Protein AF-A0A6G9FFT1-F1 (afdb_monomer_lite)

Secondary structure (DSSP, 8-state):
----EEEEEEEPTTT--EEEEEEETTEEEEESS-SB-TTT--BHHHHT-SSS----------GGGHHHHTTS-----PPPPPPPPPPTTSPPBTTB---EEEE-SSSPEEEE-TT--HHHHHHHHHHHTTS----EEETTTTEEEE-GGGHHHHHHHHHHHHS-EEEEEEEBTTS---HHHHT--SS---BTTTTTTGGGGGGGTTEEEEEEEEEEETTEEEEEEEEEE-

Radius of gyration: 22.82 Å; chains: 1; bounding box: 54×40×61 Å

Sequence (230 aa):
MMTSGYYTGHPCEECGERVTIHVYTGKVFAHGSPRQCPMSGKPVYDLASVAEGRPRRLSHFDRSREESAEKRAPRVRKPRAPFIDFPGWFPRWEDEALPSVALPAKGRIGVWLPEKSHRQHGDFVDLLLGGRVAHSWDPDRACWSVSKDHFIALTAGLLRRYGRISVGREFDSGEACNPSCRNARRYECTCSCRARNHGGGSWMRGWDVQGETTRRERGRDWSWMNVAPR

Structure (mmCIF, N/CA/C/O backbone):
data_AF-A0A6G9FFT1-F1
#
_entry.id   AF-A0A6G9FFT1-F1
#
loop_
_atom_site.group_PDB
_atom_site.id
_atom_site.type_symbol
_atom_site.label_atom_id
_atom_site.label_alt_id
_atom_site.label_comp_id
_atom_site.label_asym_id
_atom_site.label_entity_id
_atom_site.label_seq_id
_atom_site.pdbx_PDB_ins_code
_atom_site.Cartn_x
_atom_site.Cartn_y
_atom_site.Cartn_z
_atom_site.occupancy
_atom_site.B_iso_or_equiv
_atom_site.auth_seq_id
_atom_site.auth_comp_id
_atom_site.auth_asym_id
_atom_site.auth_atom_id
_atom_site.pdbx_PDB_model_num
ATOM 1 N N . MET A 1 1 ? -31.446 -17.246 41.968 1.00 37.62 1 MET A N 1
ATOM 2 C CA . MET A 1 1 ? -30.215 -16.591 42.459 1.00 37.62 1 MET A CA 1
ATOM 3 C C . MET A 1 1 ? -29.286 -16.418 41.268 1.00 37.62 1 MET A C 1
ATOM 5 O O . MET A 1 1 ? -28.903 -17.424 40.695 1.00 37.62 1 MET A O 1
ATOM 9 N N . MET A 1 2 ? -29.013 -15.189 40.819 1.00 41.38 2 MET A N 1
ATOM 10 C CA . MET A 1 2 ? -28.043 -14.947 39.741 1.00 41.38 2 MET A CA 1
ATOM 11 C C . MET A 1 2 ? -26.695 -14.605 40.376 1.00 41.38 2 MET A C 1
ATOM 13 O O . MET A 1 2 ? -26.585 -13.623 41.108 1.00 41.38 2 MET A O 1
ATOM 17 N N . THR A 1 3 ? -25.706 -15.461 40.149 1.00 41.22 3 THR A N 1
ATOM 18 C CA . THR A 1 3 ? -24.336 -15.347 40.657 1.00 41.22 3 THR A CA 1
ATOM 19 C C . THR A 1 3 ? -23.585 -14.212 39.963 1.00 41.22 3 THR A C 1
ATOM 21 O O . THR A 1 3 ? -23.632 -14.079 38.743 1.00 41.22 3 THR A O 1
ATOM 24 N N . SER A 1 4 ? -22.888 -13.387 40.747 1.00 40.78 4 SER A N 1
ATOM 25 C CA . SER A 1 4 ? -21.906 -12.418 40.247 1.00 40.78 4 SER A CA 1
ATOM 26 C C . SER A 1 4 ? -20.733 -13.177 39.628 1.00 40.78 4 SER A C 1
ATOM 28 O O . SER A 1 4 ? -20.177 -14.057 40.283 1.00 40.78 4 SER A O 1
ATOM 30 N N . GLY A 1 5 ? -20.353 -12.840 38.396 1.00 49.47 5 GLY A N 1
ATOM 31 C CA . GLY A 1 5 ? -19.269 -13.507 37.674 1.00 49.47 5 GLY A CA 1
ATOM 32 C C . GLY A 1 5 ? -18.317 -12.502 37.034 1.00 49.47 5 GLY A C 1
ATOM 33 O O . GLY A 1 5 ? -18.744 -11.584 36.328 1.00 49.47 5 GLY A O 1
ATOM 34 N N . TYR A 1 6 ? -17.020 -12.676 37.282 1.00 44.56 6 TYR A N 1
ATOM 35 C CA . TYR A 1 6 ? -15.962 -12.005 36.531 1.00 44.56 6 TYR A CA 1
ATOM 36 C C . TYR A 1 6 ? -15.527 -12.930 35.403 1.00 44.56 6 TYR A C 1
ATOM 38 O O . TYR A 1 6 ? -15.030 -14.023 35.666 1.00 44.56 6 TYR A O 1
ATOM 46 N N . TYR A 1 7 ? -15.678 -12.479 34.162 1.00 56.78 7 TYR A N 1
ATOM 47 C CA . TYR A 1 7 ? -15.189 -13.202 33.000 1.00 56.78 7 TYR A CA 1
ATOM 48 C C . TYR A 1 7 ? -14.035 -12.414 32.389 1.00 56.78 7 TYR A C 1
ATOM 50 O O . TYR A 1 7 ? -14.205 -11.381 31.734 1.00 56.78 7 TYR A O 1
ATOM 58 N N . THR A 1 8 ? -12.819 -12.861 32.681 1.00 53.62 8 THR A N 1
ATOM 59 C CA . THR A 1 8 ? -11.595 -12.240 32.187 1.00 53.62 8 THR A CA 1
ATOM 60 C C . THR A 1 8 ? -11.204 -12.849 30.844 1.00 53.62 8 THR A C 1
ATOM 62 O O . THR A 1 8 ? -11.127 -14.063 30.682 1.00 53.62 8 THR A O 1
ATOM 65 N N . GLY A 1 9 ? -10.906 -11.992 29.868 1.00 55.19 9 GLY A N 1
ATOM 66 C CA . GLY A 1 9 ? -10.187 -12.405 28.668 1.00 55.19 9 GLY A CA 1
ATOM 67 C C . GLY A 1 9 ? -11.034 -12.865 27.486 1.00 55.19 9 GLY A C 1
ATOM 68 O O . GLY A 1 9 ? -10.496 -13.599 26.651 1.00 55.19 9 GLY A O 1
ATOM 69 N N . HIS A 1 10 ? -12.292 -12.422 27.379 1.00 57.69 10 HIS A N 1
ATOM 70 C CA . HIS A 1 10 ? -13.089 -12.628 26.168 1.00 57.69 10 HIS A CA 1
ATOM 71 C C . HIS A 1 10 ? -12.442 -11.880 24.997 1.00 57.69 10 HIS A C 1
ATOM 73 O O . HIS A 1 10 ? -12.279 -10.657 25.086 1.00 57.69 10 HIS A O 1
ATOM 79 N N . PRO A 1 11 ? -12.038 -12.575 23.921 1.00 56.41 11 PRO A N 1
ATOM 80 C CA . PRO A 1 11 ? -11.544 -11.904 22.735 1.00 56.41 11 PRO A CA 1
ATOM 81 C C . PRO A 1 11 ? -12.718 -11.198 22.059 1.00 56.41 11 PRO A C 1
ATOM 83 O O . PRO A 1 11 ? -13.775 -11.788 21.844 1.00 56.41 11 PRO A O 1
ATOM 86 N N . CYS A 1 12 ? -12.545 -9.927 21.718 1.00 58.94 12 CYS A N 1
ATOM 87 C CA . CYS A 1 12 ? -13.468 -9.260 20.814 1.00 58.94 12 CYS A CA 1
ATOM 88 C C . CYS A 1 12 ? -13.496 -10.025 19.481 1.00 58.94 12 CYS A C 1
ATOM 90 O O . CYS A 1 12 ? -12.453 -10.182 18.852 1.00 58.94 12 CYS A O 1
ATOM 92 N N . GLU A 1 13 ? -14.672 -10.458 19.026 1.00 56.81 13 GLU A N 1
ATOM 93 C CA . GLU A 1 13 ? -14.808 -11.243 17.786 1.00 56.81 13 GLU A CA 1
ATOM 94 C C . GLU A 1 13 ? -14.325 -10.489 16.536 1.00 56.81 13 GLU A C 1
ATOM 96 O O . GLU A 1 13 ? -13.948 -11.096 15.540 1.00 56.81 13 GLU A O 1
ATOM 101 N N . GLU A 1 14 ? -14.289 -9.156 16.597 1.00 55.31 14 GLU A N 1
ATOM 102 C CA . GLU A 1 14 ? -13.892 -8.311 15.473 1.00 55.31 14 GLU A CA 1
ATOM 103 C C . GLU A 1 14 ? -12.411 -7.879 15.515 1.00 55.31 14 GLU A C 1
ATOM 105 O O . GLU A 1 14 ? -11.828 -7.621 14.462 1.00 55.31 14 GLU A O 1
ATOM 110 N N . CYS A 1 15 ? -11.785 -7.764 16.698 1.00 58.16 15 CYS A N 1
ATOM 111 C CA . CYS A 1 15 ? -10.399 -7.276 16.835 1.00 58.16 15 CYS A CA 1
ATOM 112 C C . CYS A 1 15 ? -9.436 -8.220 17.565 1.00 58.16 15 CYS A C 1
ATOM 114 O O . CYS A 1 15 ? -8.244 -7.937 17.619 1.00 58.16 15 CYS A O 1
ATOM 116 N N . GLY A 1 16 ? -9.929 -9.317 18.140 1.00 58.00 16 GLY A N 1
ATOM 117 C CA . GLY A 1 16 ? -9.145 -10.295 18.901 1.00 58.00 16 GLY A CA 1
ATOM 118 C C . GLY A 1 16 ? -8.640 -9.804 20.262 1.00 58.00 16 GLY A C 1
ATOM 119 O O . GLY A 1 16 ? -8.099 -10.594 21.033 1.00 58.00 16 GLY A O 1
ATOM 120 N N . GLU A 1 17 ? -8.820 -8.522 20.587 1.00 60.97 17 GLU A N 1
ATOM 121 C CA . GLU A 1 17 ? -8.318 -7.948 21.831 1.00 60.97 17 GLU A CA 1
ATOM 122 C C . GLU A 1 17 ? -9.131 -8.437 23.027 1.00 60.97 17 GLU A C 1
ATOM 124 O O . GLU A 1 17 ? -10.363 -8.511 22.986 1.00 60.97 17 GLU A O 1
ATOM 129 N N . ARG A 1 18 ? -8.421 -8.818 24.090 1.00 60.62 18 ARG A N 1
ATOM 130 C CA . ARG A 1 18 ? -9.020 -9.424 25.275 1.00 60.62 18 ARG A CA 1
ATOM 131 C C . ARG A 1 18 ? -9.601 -8.340 26.164 1.00 60.62 18 ARG A C 1
ATOM 133 O O . ARG A 1 18 ? -8.876 -7.469 26.639 1.00 60.62 18 ARG A O 1
ATOM 140 N N . VAL A 1 19 ? -10.895 -8.434 26.438 1.00 60.88 19 VAL A N 1
ATOM 141 C CA . VAL A 1 19 ? -11.575 -7.548 27.383 1.00 60.88 19 VAL A CA 1
ATOM 142 C C . VAL A 1 19 ? -12.002 -8.291 28.638 1.00 60.88 19 VAL A C 1
ATOM 144 O O . VAL A 1 19 ? -12.284 -9.491 28.621 1.00 60.88 19 VAL A O 1
ATOM 147 N N . THR A 1 20 ? -12.048 -7.558 29.747 1.00 59.59 20 THR A N 1
ATOM 148 C CA . THR A 1 20 ? -12.628 -8.055 30.992 1.00 59.59 20 THR A CA 1
ATOM 149 C C . THR A 1 20 ? -14.089 -7.646 31.037 1.00 59.59 20 THR A C 1
ATOM 151 O O . THR A 1 20 ? -14.420 -6.459 30.977 1.00 59.59 20 THR A O 1
ATOM 154 N N . ILE A 1 21 ? -14.964 -8.637 31.147 1.00 61.12 21 ILE A N 1
ATOM 155 C CA . ILE A 1 21 ? -16.405 -8.447 31.225 1.00 61.12 21 ILE A CA 1
ATOM 156 C C . ILE A 1 21 ? -16.839 -8.807 32.641 1.00 61.12 21 ILE A C 1
ATOM 158 O O . ILE A 1 21 ? -16.573 -9.899 33.141 1.00 61.12 21 ILE A O 1
ATOM 162 N N . HIS A 1 22 ? -17.498 -7.868 33.306 1.00 55.16 22 HIS A N 1
ATOM 163 C CA . HIS A 1 22 ? -18.092 -8.079 34.612 1.00 55.16 22 HIS A CA 1
ATOM 164 C C . HIS A 1 22 ? -19.609 -8.127 34.462 1.00 55.16 22 HIS A C 1
ATOM 166 O O . HIS A 1 22 ? -20.220 -7.165 33.990 1.00 55.16 22 HIS A O 1
ATOM 172 N N . VAL A 1 23 ? -20.217 -9.248 34.846 1.00 56.22 23 VAL A N 1
ATOM 173 C CA . VAL A 1 23 ? -21.672 -9.409 34.830 1.00 56.22 23 VAL A CA 1
ATOM 174 C C . VAL A 1 23 ? -22.166 -9.325 36.264 1.00 56.22 23 VAL A C 1
ATOM 176 O O . VAL A 1 23 ? -21.897 -10.199 37.088 1.00 56.22 23 VAL A O 1
ATOM 179 N N . TYR A 1 24 ? -22.894 -8.254 36.566 1.00 48.72 24 TYR A N 1
ATOM 180 C CA . TYR A 1 24 ? -23.453 -8.011 37.889 1.00 48.72 24 TYR A CA 1
ATOM 181 C C . TYR A 1 24 ? -24.936 -7.690 37.761 1.00 48.72 24 TYR A C 1
ATOM 183 O O . TYR A 1 24 ? -25.308 -6.770 37.037 1.00 48.72 24 TYR A O 1
ATOM 191 N N . THR A 1 25 ? -25.781 -8.454 38.461 1.00 55.56 25 THR A N 1
ATOM 192 C CA . THR A 1 25 ? -27.243 -8.243 38.535 1.00 55.56 25 THR A CA 1
ATOM 193 C C . THR A 1 25 ? -27.933 -8.072 37.168 1.00 55.56 25 THR A C 1
ATOM 195 O O . THR A 1 25 ? -28.815 -7.235 36.996 1.00 55.56 25 THR A O 1
ATOM 198 N N . GLY A 1 26 ? -27.519 -8.862 36.168 1.00 53.41 26 GLY A N 1
ATOM 199 C CA . GLY A 1 26 ? -28.073 -8.815 34.806 1.00 53.41 26 GLY A CA 1
ATOM 200 C C . GLY A 1 26 ? -27.578 -7.642 33.948 1.00 53.41 26 GLY A C 1
ATOM 201 O O . GLY A 1 26 ? -28.046 -7.467 32.825 1.00 53.41 26 GLY A O 1
ATOM 202 N N . LYS A 1 27 ? -26.629 -6.843 34.450 1.00 48.28 27 LYS A N 1
ATOM 203 C CA . LYS A 1 27 ? -25.940 -5.785 33.705 1.00 48.28 27 LYS A CA 1
ATOM 204 C C . LYS A 1 27 ? -24.538 -6.251 33.326 1.00 48.28 27 LYS A C 1
ATOM 206 O O . LYS A 1 27 ? -23.813 -6.803 34.153 1.00 48.28 27 LYS A O 1
ATOM 211 N N . VAL A 1 28 ? -24.163 -5.996 32.076 1.00 56.44 28 VAL A N 1
ATOM 212 C CA . VAL A 1 28 ? -22.832 -6.285 31.537 1.00 56.44 28 VAL A CA 1
ATOM 213 C C . VAL A 1 28 ? -21.998 -5.006 31.580 1.00 56.44 28 VAL A C 1
ATOM 215 O O . VAL A 1 28 ? -22.373 -3.991 30.994 1.00 56.44 28 VAL A O 1
ATOM 218 N N . PHE A 1 29 ? -20.864 -5.050 32.272 1.00 53.66 29 PHE A N 1
ATOM 219 C CA . PHE A 1 29 ? -19.899 -3.959 32.360 1.00 53.66 29 PHE A CA 1
ATOM 220 C C . PHE A 1 29 ? -18.585 -4.400 31.713 1.00 53.66 29 PHE A C 1
ATOM 222 O O . PHE A 1 29 ? -17.949 -5.347 32.164 1.00 53.66 29 PHE A O 1
ATOM 229 N N . ALA A 1 30 ? -18.156 -3.710 30.656 1.00 56.31 30 ALA A N 1
ATOM 230 C CA . ALA A 1 30 ? -16.833 -3.920 30.074 1.00 56.31 30 ALA A CA 1
ATOM 231 C C . ALA A 1 30 ? -15.809 -3.031 30.796 1.00 56.31 30 ALA A C 1
ATOM 233 O O . ALA A 1 30 ? -15.929 -1.801 30.794 1.00 56.31 30 ALA A O 1
ATOM 234 N N . HIS A 1 31 ? -14.800 -3.650 31.405 1.00 52.47 31 HIS A N 1
ATOM 235 C CA . HIS A 1 31 ? -13.692 -2.973 32.070 1.00 52.47 31 HIS A CA 1
ATOM 236 C C . HIS A 1 31 ? -12.411 -3.184 31.256 1.00 52.47 31 HIS A C 1
ATOM 238 O O . HIS A 1 31 ? -11.991 -4.311 31.012 1.00 52.47 31 HIS A O 1
ATOM 244 N N . GLY A 1 32 ? -11.797 -2.085 30.815 1.00 50.97 32 GLY A N 1
ATOM 245 C CA . GLY A 1 32 ? -10.589 -2.107 29.991 1.00 50.97 32 GLY A CA 1
ATOM 246 C C . GLY A 1 32 ? -10.542 -0.953 28.993 1.00 50.97 32 GLY A C 1
ATOM 247 O O . GLY A 1 32 ? -11.555 -0.310 28.703 1.00 50.97 32 GLY A O 1
ATOM 248 N N . SER A 1 33 ? -9.341 -0.663 28.500 1.00 46.12 33 SER A N 1
ATOM 249 C CA . SER A 1 33 ? -9.134 0.166 27.315 1.00 46.12 33 SER A CA 1
ATOM 250 C C . SER A 1 33 ? -8.786 -0.773 26.161 1.00 46.12 33 SER A C 1
ATOM 252 O O . SER A 1 33 ? -7.889 -1.587 26.359 1.00 46.12 33 SER A O 1
ATOM 254 N N . PRO A 1 34 ? -9.440 -0.662 24.992 1.00 48.25 34 PRO A N 1
ATOM 255 C CA . PRO A 1 34 ? -10.414 0.369 24.620 1.00 48.25 34 PRO A CA 1
ATOM 256 C C . PRO A 1 34 ? -11.877 0.017 24.990 1.00 48.25 34 PRO A C 1
ATOM 258 O O . PRO A 1 34 ? -12.307 -1.127 24.917 1.00 48.25 34 PRO A O 1
ATOM 261 N N . ARG A 1 35 ? -12.687 1.028 25.366 1.00 52.94 35 ARG A N 1
ATOM 262 C CA . ARG A 1 35 ? -14.135 0.864 25.683 1.00 52.94 35 ARG A CA 1
ATOM 263 C C . ARG A 1 35 ? -15.018 0.638 24.447 1.00 52.94 35 ARG A C 1
ATOM 265 O O . ARG A 1 35 ? -16.188 0.275 24.567 1.00 52.94 35 ARG A O 1
ATOM 272 N N . GLN A 1 36 ? -14.466 0.913 23.274 1.00 59.75 36 GLN A N 1
ATOM 273 C CA . GLN A 1 36 ? -15.055 0.660 21.967 1.00 59.75 36 GLN A CA 1
ATOM 274 C C . GLN A 1 36 ? -14.100 -0.247 21.212 1.00 59.75 36 GLN A C 1
ATOM 276 O O . GLN A 1 36 ? -12.889 -0.062 21.307 1.00 59.75 36 GLN A O 1
ATOM 281 N N . CYS A 1 37 ? -14.641 -1.192 20.455 1.00 54.81 37 CYS A N 1
ATOM 282 C CA . CYS A 1 37 ? -13.853 -1.967 19.526 1.00 54.81 37 CYS A CA 1
ATOM 283 C C . CYS A 1 37 ? -13.196 -0.991 18.537 1.00 54.81 37 CYS A C 1
ATOM 285 O O . CYS A 1 37 ? -13.909 -0.276 17.830 1.00 54.81 37 CYS A O 1
ATOM 287 N N . PRO A 1 38 ? -11.862 -0.927 18.462 1.00 51.53 38 PRO A N 1
ATOM 288 C CA . PRO A 1 38 ? -11.180 -0.042 17.523 1.00 51.53 38 PRO A CA 1
ATOM 289 C C . PRO A 1 38 ? -11.451 -0.449 16.065 1.00 51.53 38 PRO A C 1
ATOM 291 O O . PRO A 1 38 ? -11.368 0.388 15.166 1.00 51.53 38 PRO A O 1
ATOM 294 N N . MET A 1 39 ? -11.862 -1.706 15.836 1.00 50.31 39 MET A N 1
ATOM 295 C CA . MET A 1 39 ? -12.217 -2.215 14.514 1.00 50.31 39 MET A CA 1
ATOM 296 C C . MET A 1 39 ? -13.574 -1.698 14.023 1.00 50.31 39 MET A C 1
ATOM 298 O O . MET A 1 39 ? -13.645 -1.240 12.882 1.00 50.31 39 MET A O 1
ATOM 302 N N . SER A 1 40 ? -14.639 -1.708 14.832 1.00 49.62 40 SER A N 1
ATOM 303 C CA . SER A 1 40 ? -15.989 -1.266 14.413 1.00 49.62 40 SER A CA 1
ATOM 304 C C . SER A 1 40 ? -16.485 0.039 15.023 1.00 49.62 40 SER A C 1
ATOM 306 O O . SER A 1 40 ? -17.521 0.551 14.605 1.00 49.62 40 SER A O 1
ATOM 308 N N . GLY A 1 41 ? -15.807 0.574 16.035 1.00 50.72 41 GLY A N 1
ATOM 309 C CA . GLY A 1 41 ? -16.323 1.665 16.866 1.00 50.72 41 GLY A CA 1
ATOM 310 C C . GLY A 1 41 ? -17.511 1.262 17.748 1.00 50.72 41 GLY A C 1
ATOM 311 O O . GLY A 1 41 ? -17.994 2.096 18.522 1.00 50.72 41 GLY A O 1
ATOM 312 N N . LYS A 1 42 ? -17.981 0.006 17.666 1.00 55.38 42 LYS A N 1
ATOM 313 C CA . LYS A 1 42 ? -19.054 -0.503 18.520 1.00 55.38 42 LYS A CA 1
ATOM 314 C C . LYS A 1 42 ? -18.559 -0.608 19.960 1.00 55.38 42 LYS A C 1
ATOM 316 O O . LYS A 1 42 ? -17.383 -0.903 20.190 1.00 55.38 42 LYS A O 1
ATOM 321 N N . PRO A 1 43 ? -19.423 -0.382 20.953 1.00 56.19 43 PRO A N 1
ATOM 322 C CA . PRO A 1 43 ? -19.069 -0.668 22.329 1.00 56.19 43 PRO A CA 1
ATOM 323 C C . PRO A 1 43 ? -18.766 -2.160 22.494 1.00 56.19 43 PRO A C 1
ATOM 325 O O . PRO A 1 43 ? -19.507 -3.001 21.993 1.00 56.19 43 PRO A O 1
ATOM 328 N N . VAL A 1 44 ? -17.695 -2.503 23.213 1.00 54.75 44 VAL A N 1
ATOM 329 C CA . VAL A 1 44 ? -17.263 -3.911 23.320 1.00 54.75 44 VAL A CA 1
ATOM 330 C C . VAL A 1 44 ? -18.318 -4.798 24.011 1.00 54.75 44 VAL A C 1
ATOM 332 O O . VAL A 1 44 ? -18.364 -6.000 23.778 1.00 54.75 44 VAL A O 1
ATOM 335 N N . TYR A 1 45 ? -19.232 -4.210 24.791 1.00 54.31 45 TYR A N 1
ATOM 336 C CA . TYR A 1 45 ? -20.350 -4.931 25.409 1.00 54.31 45 TYR A CA 1
ATOM 337 C C . TYR A 1 45 ? -21.436 -5.391 24.418 1.00 54.31 45 TYR A C 1
ATOM 339 O O . TYR A 1 45 ? -22.103 -6.382 24.701 1.00 54.31 45 TYR A O 1
ATOM 347 N N . ASP A 1 46 ? -21.598 -4.737 23.261 1.00 49.78 46 ASP A N 1
ATOM 348 C CA . ASP A 1 46 ? -22.554 -5.179 22.227 1.00 49.78 46 ASP A CA 1
ATOM 349 C C . ASP A 1 46 ? -22.025 -6.399 21.452 1.00 49.78 46 ASP A C 1
ATOM 351 O O . ASP A 1 46 ? -22.802 -7.168 20.895 1.00 49.78 46 ASP A O 1
ATOM 355 N N . LEU A 1 47 ? -20.702 -6.603 21.443 1.00 48.62 47 LEU A N 1
ATOM 356 C CA . LEU A 1 47 ? -20.035 -7.719 20.761 1.00 48.62 47 LEU A CA 1
ATOM 357 C C . LEU A 1 47 ? -19.941 -8.982 21.625 1.00 48.62 47 LEU A C 1
ATOM 359 O O . LEU A 1 47 ? -19.694 -10.061 21.107 1.00 48.62 47 LEU A O 1
ATOM 363 N N . ALA A 1 48 ? -20.175 -8.869 22.933 1.00 44.81 48 ALA A N 1
ATOM 364 C CA . ALA A 1 48 ? -20.192 -10.004 23.855 1.00 44.81 48 ALA A CA 1
ATOM 365 C C . ALA A 1 48 ? -21.516 -10.798 23.828 1.00 44.81 48 ALA A C 1
ATOM 367 O O . ALA A 1 48 ? -21.759 -11.624 24.702 1.00 44.81 48 ALA A O 1
ATOM 368 N N . SER A 1 49 ? -22.393 -10.533 22.857 1.00 44.72 49 SER A N 1
ATOM 369 C CA . SER A 1 49 ? -23.769 -11.037 22.831 1.00 44.72 49 SER A CA 1
ATOM 370 C C . SER A 1 49 ? -24.011 -12.038 21.699 1.00 44.72 49 SER A C 1
ATOM 372 O O . SER A 1 49 ? -24.884 -11.803 20.868 1.00 44.72 49 SER A O 1
ATOM 374 N N . VAL A 1 50 ? -23.282 -13.159 21.656 1.00 43.28 50 VAL A N 1
ATOM 375 C CA . VAL A 1 50 ? -23.703 -14.323 20.836 1.00 43.28 50 VAL A CA 1
ATOM 376 C C . VAL A 1 50 ? -23.409 -15.678 21.495 1.00 43.28 50 VA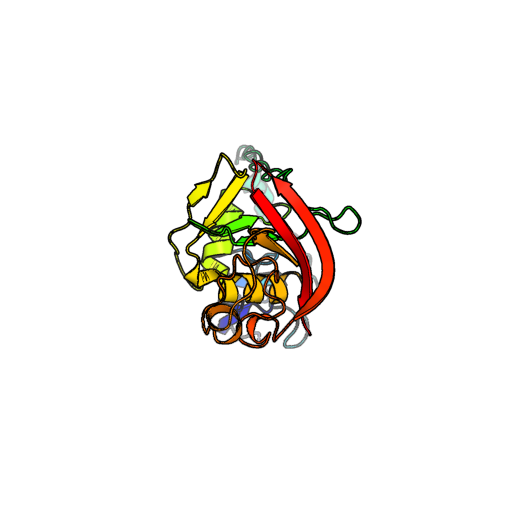L A C 1
ATOM 378 O O . VAL A 1 50 ? -24.138 -16.637 21.253 1.00 43.28 50 VAL A O 1
ATOM 381 N N . ALA A 1 51 ? -22.433 -15.779 22.398 1.00 35.22 51 ALA A N 1
ATOM 382 C CA . ALA A 1 51 ? -22.211 -17.009 23.151 1.00 35.22 51 ALA A CA 1
ATOM 383 C C . ALA A 1 51 ? -23.088 -17.028 24.415 1.00 35.22 51 ALA A C 1
ATOM 385 O O . ALA A 1 51 ? -22.836 -16.294 25.362 1.00 35.22 51 ALA A O 1
ATOM 386 N N . GLU A 1 52 ? -24.106 -17.891 24.400 1.00 35.97 52 GLU A N 1
ATOM 387 C CA . GLU A 1 52 ? -24.962 -18.278 25.534 1.00 35.97 52 GLU A CA 1
ATOM 388 C C . GLU A 1 52 ? -26.139 -17.334 25.862 1.00 35.97 52 GLU A C 1
ATOM 390 O O . GLU A 1 52 ? -26.105 -16.485 26.744 1.00 35.97 52 GLU A O 1
ATOM 395 N N . GLY A 1 53 ? -27.250 -17.549 25.145 1.00 35.97 53 GLY A N 1
ATOM 396 C CA . GLY A 1 53 ? -28.612 -17.441 25.686 1.00 35.97 53 GLY A CA 1
ATOM 397 C C . GLY A 1 53 ? -29.006 -16.138 26.398 1.00 35.97 53 GLY A C 1
ATOM 398 O O . GLY A 1 53 ? -29.054 -16.102 27.617 1.00 35.97 53 GLY A O 1
ATOM 399 N N . ARG A 1 54 ? -29.409 -15.122 25.613 1.00 37.66 54 ARG A N 1
ATOM 400 C CA . ARG A 1 54 ? -30.258 -13.946 25.952 1.00 37.66 54 ARG A CA 1
ATOM 401 C C . ARG A 1 54 ? -30.247 -13.429 27.409 1.00 37.66 54 ARG A C 1
ATOM 403 O O . ARG A 1 54 ? -30.821 -14.062 28.293 1.00 37.66 54 ARG A O 1
ATOM 410 N N . PRO A 1 55 ? -30.099 -12.097 27.539 1.00 34.09 55 PRO A N 1
ATOM 411 C CA . PRO A 1 55 ? -31.058 -11.318 28.319 1.00 34.09 55 PRO A CA 1
ATOM 412 C C . PRO A 1 55 ? -31.912 -10.440 27.405 1.00 34.09 55 PRO A C 1
ATOM 414 O O . PRO A 1 55 ? -31.428 -9.694 26.555 1.00 34.09 55 PRO A O 1
ATOM 417 N N . ARG A 1 56 ? -33.229 -10.538 27.599 1.00 35.34 56 ARG A N 1
ATOM 418 C CA . ARG A 1 56 ? -34.220 -9.619 27.035 1.00 35.34 56 ARG A CA 1
ATOM 419 C C . ARG A 1 56 ? -33.880 -8.179 27.429 1.00 35.34 56 ARG A C 1
ATOM 421 O O . ARG A 1 56 ? -33.523 -7.913 28.573 1.00 35.34 56 ARG A O 1
ATOM 428 N N . ARG A 1 57 ? -34.104 -7.254 26.490 1.00 37.69 57 ARG A N 1
ATOM 429 C CA . ARG A 1 57 ? -34.283 -5.818 26.751 1.00 37.69 57 ARG A CA 1
ATOM 430 C C . ARG A 1 57 ? -35.209 -5.658 27.963 1.00 37.69 57 ARG A C 1
ATOM 432 O O . ARG A 1 57 ? -36.395 -5.958 27.862 1.00 37.69 57 ARG A O 1
ATOM 439 N N . LEU A 1 58 ? -34.679 -5.193 29.089 1.00 32.44 58 LEU A N 1
ATOM 440 C CA . LEU A 1 58 ? -35.487 -4.688 30.193 1.00 32.44 58 LEU A CA 1
ATOM 441 C C . LEU A 1 58 ? -35.206 -3.197 30.322 1.00 32.44 58 LEU A C 1
ATOM 443 O O . LEU A 1 58 ? -34.209 -2.758 30.892 1.00 32.44 58 LEU A O 1
ATOM 447 N N . SER A 1 59 ? -36.106 -2.421 29.727 1.00 35.28 59 SER A N 1
ATOM 448 C CA . SER A 1 59 ? -36.326 -1.022 30.052 1.00 35.28 59 SER A CA 1
ATOM 449 C C . SER A 1 59 ? -36.807 -0.936 31.502 1.00 35.28 59 SER A C 1
ATOM 451 O O . SER A 1 59 ? -37.999 -1.069 31.759 1.00 35.28 59 SER A O 1
ATOM 453 N N . HIS A 1 60 ? -35.895 -0.734 32.452 1.00 31.48 60 HIS A N 1
ATOM 454 C CA . HIS A 1 60 ? -36.263 -0.220 33.768 1.00 31.48 60 HIS A CA 1
ATOM 455 C C . HIS A 1 60 ? -35.772 1.221 33.882 1.00 31.48 60 HIS A C 1
ATOM 457 O O . HIS A 1 60 ? -34.578 1.507 33.949 1.00 31.48 60 HIS A O 1
ATOM 463 N N . PHE A 1 61 ? -36.758 2.107 33.792 1.00 36.81 61 PHE A N 1
ATOM 464 C CA . PHE A 1 61 ? -36.687 3.552 33.896 1.00 36.81 61 PHE A CA 1
ATOM 465 C C . PHE A 1 61 ? -36.444 3.905 35.372 1.00 36.81 61 PHE A C 1
ATOM 467 O O . PHE A 1 61 ? -37.303 3.662 36.217 1.00 36.81 61 PHE A O 1
ATOM 474 N N . ASP A 1 62 ? -35.249 4.396 35.695 1.00 36.59 62 ASP A N 1
ATOM 475 C CA . ASP A 1 62 ? -34.844 4.744 37.060 1.00 36.59 62 ASP A CA 1
ATOM 476 C C . ASP A 1 62 ? -35.029 6.257 37.278 1.00 36.59 62 ASP A C 1
ATOM 478 O O . ASP A 1 62 ? -34.196 7.066 36.862 1.00 36.59 62 ASP A O 1
ATOM 482 N N . ARG A 1 63 ? -36.161 6.631 37.896 1.00 36.69 63 ARG A N 1
ATOM 483 C CA . ARG A 1 63 ? -36.575 8.021 38.197 1.00 36.69 63 ARG A CA 1
ATOM 484 C C . ARG A 1 63 ? -35.638 8.757 39.165 1.00 36.69 63 ARG A C 1
ATOM 486 O O . ARG A 1 63 ? -35.747 9.966 39.306 1.00 36.69 63 ARG A O 1
ATOM 493 N N . SER A 1 64 ? -34.685 8.072 39.796 1.00 32.59 64 SER A N 1
ATOM 494 C CA . SER A 1 64 ? -33.716 8.697 40.711 1.00 32.59 64 SER A CA 1
ATOM 495 C C . SER A 1 64 ? -32.590 9.462 39.994 1.00 32.59 64 SER A C 1
ATOM 497 O O . SER A 1 64 ? -31.816 10.191 40.617 1.00 32.59 64 SER A O 1
ATOM 499 N N . ARG A 1 65 ? -32.480 9.313 38.665 1.00 41.44 65 ARG A N 1
ATOM 500 C CA . ARG A 1 65 ? -31.415 9.927 37.858 1.00 41.44 65 ARG A CA 1
ATOM 501 C C . ARG A 1 65 ? -31.758 11.322 37.326 1.00 41.44 65 ARG A C 1
ATOM 503 O O . ARG A 1 65 ? -30.843 12.018 36.887 1.00 41.44 65 ARG A O 1
ATOM 510 N N . GLU A 1 66 ? -33.027 11.727 37.371 1.00 37.59 66 GLU A N 1
ATOM 511 C CA . GLU A 1 66 ? -33.481 13.044 36.897 1.00 37.59 66 GLU A CA 1
ATOM 512 C C . GLU A 1 66 ? -33.045 14.172 37.847 1.00 37.59 66 GLU A C 1
ATOM 514 O O . GLU A 1 66 ? -32.435 15.136 37.388 1.00 37.59 66 GLU A O 1
ATOM 519 N N . GLU A 1 67 ? -33.166 14.001 39.169 1.00 35.88 67 GLU A N 1
ATOM 520 C CA . GLU A 1 67 ? -32.822 15.063 40.138 1.00 35.88 67 GLU A CA 1
ATOM 521 C C . GLU A 1 67 ? -31.321 15.414 40.183 1.00 35.88 67 GLU A C 1
ATOM 523 O O . GLU A 1 67 ? -30.935 16.520 40.563 1.00 35.88 67 GLU A O 1
ATOM 528 N N . SER A 1 68 ? -30.442 14.500 39.754 1.00 43.69 68 SER A N 1
ATOM 529 C CA . SER A 1 68 ? -28.992 14.751 39.654 1.00 43.69 68 SER A CA 1
ATOM 530 C C . SER A 1 68 ? -28.523 15.159 38.250 1.00 43.69 68 SER A C 1
ATOM 532 O O . SER A 1 68 ? -27.389 15.623 38.093 1.00 43.69 68 SER A O 1
ATOM 534 N N . ALA A 1 69 ? -29.352 14.981 37.216 1.00 46.12 69 ALA A N 1
ATOM 535 C CA . ALA A 1 69 ? -29.021 15.365 35.842 1.00 46.12 69 ALA A CA 1
ATOM 536 C C . ALA A 1 69 ? -29.227 16.867 35.597 1.00 46.12 69 ALA A C 1
ATOM 538 O O . ALA A 1 69 ? -28.494 17.462 34.807 1.00 46.12 69 ALA A O 1
ATOM 539 N N . GLU A 1 70 ? -30.148 17.492 36.329 1.00 44.16 70 GLU A N 1
ATOM 540 C CA . GLU A 1 70 ? -30.561 18.884 36.116 1.00 44.16 70 GLU A CA 1
ATOM 541 C C . GLU A 1 70 ? -29.512 19.922 36.560 1.00 44.16 70 GLU A C 1
ATOM 543 O O . GLU A 1 70 ? -29.522 21.065 36.114 1.00 44.16 70 GLU A O 1
ATOM 548 N N . LYS A 1 71 ? -28.518 19.515 37.364 1.00 46.53 71 LYS A N 1
ATOM 549 C CA . LYS A 1 71 ? -27.388 20.377 37.772 1.00 46.53 71 LYS A CA 1
ATOM 550 C C . LYS A 1 71 ? -26.123 20.194 36.938 1.00 46.53 71 LYS A C 1
ATOM 552 O O . LYS A 1 71 ? -25.126 20.882 37.167 1.00 46.53 71 LYS A O 1
ATOM 557 N N . ARG A 1 72 ? -26.112 19.272 35.970 1.00 48.75 72 ARG A N 1
ATOM 558 C CA . ARG A 1 72 ? -24.953 19.075 35.097 1.00 48.75 72 ARG A CA 1
ATOM 559 C C . ARG A 1 72 ? -25.168 19.872 33.823 1.00 48.75 72 ARG A C 1
ATOM 561 O O . ARG A 1 72 ? -25.878 19.423 32.929 1.00 48.75 72 ARG A O 1
ATOM 568 N N . ALA A 1 73 ? -24.514 21.033 33.745 1.00 48.66 73 ALA A N 1
ATOM 569 C CA . ALA A 1 73 ? -24.443 21.825 32.523 1.00 48.66 73 ALA A CA 1
ATOM 570 C C . ALA A 1 73 ? -24.222 20.894 31.314 1.00 48.66 73 ALA A C 1
ATOM 572 O O . ALA A 1 73 ? -23.368 19.993 31.402 1.00 48.66 73 ALA A O 1
ATOM 573 N N . PRO A 1 74 ? -24.988 21.053 30.218 1.00 47.25 74 PRO A N 1
ATOM 574 C CA . PRO A 1 74 ? -24.856 20.197 29.054 1.00 47.25 74 PRO A CA 1
ATOM 575 C C . PRO A 1 74 ? -23.397 20.233 28.620 1.00 47.25 74 PRO A C 1
ATOM 577 O O . PRO A 1 74 ? -22.862 21.277 28.250 1.00 47.25 74 PRO A O 1
ATOM 580 N N . ARG A 1 75 ? -22.713 19.086 28.722 1.00 52.19 75 ARG A N 1
ATOM 581 C CA . ARG A 1 75 ? -21.366 18.956 28.174 1.00 52.19 75 ARG A CA 1
ATOM 582 C C . ARG A 1 75 ? -21.504 19.212 26.685 1.00 52.19 75 ARG A C 1
ATOM 584 O O . ARG A 1 75 ? -21.994 18.338 25.970 1.00 52.19 75 ARG A O 1
ATOM 591 N N . VAL A 1 76 ? -21.078 20.394 26.244 1.00 48.12 76 VAL A N 1
ATOM 592 C CA . VAL A 1 76 ? -20.904 20.713 24.830 1.00 48.12 76 VAL A CA 1
ATOM 593 C C . VAL A 1 76 ? -20.060 19.582 24.261 1.00 48.12 76 VAL A C 1
ATOM 595 O O . VAL A 1 76 ? -18.892 19.409 24.625 1.00 48.12 76 VAL A O 1
ATOM 598 N N . ARG A 1 77 ? -20.687 18.713 23.462 1.00 50.28 77 ARG A N 1
ATOM 599 C CA . ARG A 1 77 ? -19.972 17.625 22.806 1.00 50.28 77 ARG A CA 1
ATOM 600 C C . ARG A 1 77 ? -18.973 18.309 21.887 1.00 50.28 77 ARG A C 1
ATOM 602 O O . ARG A 1 77 ? -19.384 18.999 20.960 1.00 50.28 77 ARG A O 1
ATOM 609 N N . LYS A 1 78 ? -17.674 18.158 22.174 1.00 45.34 78 LYS A N 1
ATOM 610 C CA . LYS A 1 78 ? -16.628 18.614 21.254 1.0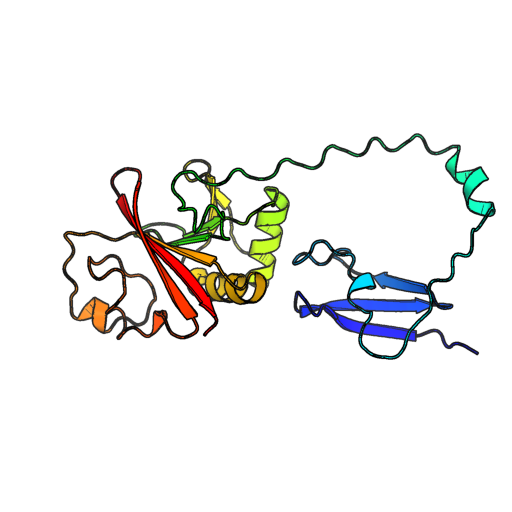0 45.34 78 LYS A CA 1
ATOM 611 C C . LYS A 1 78 ? -16.969 18.070 19.858 1.00 45.34 78 LYS A C 1
ATOM 613 O O . LYS A 1 78 ? -17.335 16.890 19.778 1.00 45.34 78 LYS A O 1
ATOM 618 N N . PRO A 1 79 ? -16.877 18.890 18.795 1.00 51.34 79 PRO A N 1
ATOM 619 C CA . PRO A 1 79 ? -17.062 18.412 17.434 1.00 51.34 79 PRO A CA 1
ATOM 620 C C . PRO A 1 79 ? -16.201 17.168 17.218 1.00 51.34 79 PRO A C 1
ATOM 622 O O . PRO A 1 79 ? -15.055 17.116 17.677 1.00 51.34 79 PRO A O 1
ATOM 625 N N . ARG A 1 80 ? -16.760 16.139 16.571 1.00 57.31 80 ARG A N 1
ATOM 626 C CA . ARG A 1 80 ? -15.943 15.002 16.137 1.00 57.31 80 ARG A CA 1
ATOM 627 C C . ARG A 1 80 ? -14.856 15.558 15.222 1.00 57.31 80 ARG A C 1
ATOM 629 O O . ARG A 1 80 ? -15.156 16.375 14.358 1.00 57.31 80 ARG A O 1
ATOM 636 N N . ALA A 1 81 ? -13.609 15.150 15.453 1.00 64.88 81 ALA A N 1
ATOM 637 C CA . ALA A 1 81 ? -12.517 15.520 14.563 1.00 64.88 81 ALA A CA 1
ATOM 638 C C . ALA A 1 81 ? -12.891 15.122 13.123 1.00 64.88 81 ALA A C 1
ATOM 640 O O . ALA A 1 81 ? -13.473 14.043 12.951 1.00 64.88 81 ALA A O 1
ATOM 641 N N . PRO A 1 82 ? -12.595 15.968 12.121 1.00 78.44 82 PRO A N 1
ATOM 642 C CA . PRO A 1 82 ? -12.910 15.650 10.738 1.00 78.44 82 PRO A CA 1
ATOM 643 C C . PRO A 1 82 ? -12.190 14.367 10.311 1.00 78.44 82 PRO A C 1
ATOM 645 O O . PRO A 1 82 ? -11.118 14.025 10.829 1.00 78.44 82 PRO A O 1
ATOM 648 N N . PHE A 1 83 ? -12.812 13.635 9.391 1.00 88.00 83 PHE A N 1
ATOM 649 C CA . PHE A 1 83 ? -12.159 12.510 8.739 1.00 88.00 83 PHE A CA 1
ATOM 650 C C . PHE A 1 83 ? -11.060 13.016 7.815 1.00 88.00 83 PHE A C 1
ATOM 652 O O . PHE A 1 83 ? -11.123 14.136 7.316 1.00 88.00 83 PHE A O 1
ATOM 659 N N . ILE A 1 84 ? -10.041 12.188 7.627 1.00 88.50 84 ILE A N 1
ATOM 660 C CA . ILE A 1 84 ? -8.981 12.472 6.672 1.00 88.50 84 ILE A CA 1
ATOM 661 C C . ILE A 1 84 ? -9.549 12.305 5.265 1.00 88.50 84 ILE A C 1
ATOM 663 O O . ILE A 1 84 ? -10.131 11.262 4.952 1.00 88.50 84 ILE A O 1
ATOM 667 N N . ASP A 1 85 ? -9.333 13.306 4.417 1.00 90.56 85 ASP A N 1
ATOM 668 C CA . ASP A 1 85 ? -9.725 13.247 3.014 1.00 90.56 85 ASP A CA 1
ATOM 669 C C . ASP A 1 85 ? -9.028 12.099 2.277 1.00 90.56 85 ASP A C 1
ATOM 671 O O . ASP A 1 85 ? -7.923 11.663 2.611 1.00 90.56 85 ASP A O 1
ATOM 675 N N . PHE A 1 86 ? -9.699 11.583 1.252 1.00 92.44 86 PHE A N 1
ATOM 676 C CA . PHE A 1 86 ? -9.129 10.547 0.404 1.00 92.44 86 PHE A CA 1
ATOM 677 C C . PHE A 1 86 ? -7.975 11.118 -0.440 1.00 92.44 86 PHE A C 1
ATOM 679 O O . PHE A 1 86 ? -8.185 12.118 -1.133 1.00 92.44 86 PHE A O 1
ATOM 686 N N . PRO A 1 87 ? -6.776 10.500 -0.447 1.00 92.62 87 PRO A N 1
ATOM 687 C CA . PRO A 1 87 ? -5.661 10.986 -1.248 1.00 92.62 87 PRO A CA 1
ATOM 688 C C . PRO A 1 87 ? -6.008 10.927 -2.736 1.00 92.62 87 PRO A C 1
ATOM 690 O O . PRO A 1 87 ? -6.296 9.856 -3.263 1.00 92.62 87 PRO A O 1
ATOM 693 N N . GLY A 1 88 ? -5.934 12.057 -3.444 1.00 90.44 88 GLY A N 1
ATOM 694 C CA . GLY A 1 88 ? -6.331 12.127 -4.862 1.00 90.44 88 GLY A CA 1
ATOM 695 C C . GLY A 1 88 ? -5.535 11.201 -5.795 1.00 90.44 88 GLY A C 1
ATOM 696 O O . GLY A 1 88 ? -6.018 10.804 -6.856 1.00 90.44 88 GLY A O 1
ATOM 697 N N . TRP A 1 89 ? -4.332 10.805 -5.377 1.00 90.81 89 TRP A N 1
ATOM 698 C CA . TRP A 1 89 ? -3.474 9.886 -6.120 1.00 90.81 89 TRP A CA 1
ATOM 699 C C . TRP A 1 89 ? -3.844 8.406 -5.942 1.00 90.81 89 TRP A C 1
ATOM 701 O O . TRP A 1 89 ? -3.395 7.564 -6.725 1.00 90.81 89 TRP A O 1
ATOM 711 N N . PHE A 1 90 ? -4.689 8.074 -4.961 1.00 94.50 90 PHE A N 1
ATOM 712 C CA . PHE A 1 90 ? -5.230 6.727 -4.788 1.00 94.50 90 PHE A CA 1
ATOM 713 C C . PHE A 1 90 ? -6.395 6.513 -5.767 1.00 94.50 90 PHE A C 1
ATOM 715 O O . PHE A 1 90 ? -7.188 7.429 -6.007 1.00 94.50 90 PHE A O 1
ATOM 722 N N . PRO A 1 91 ? -6.527 5.327 -6.385 1.00 95.25 91 PRO A N 1
ATOM 723 C CA . PRO A 1 91 ? -7.676 5.032 -7.222 1.00 95.25 91 PRO A CA 1
ATOM 724 C C . PRO A 1 91 ? -8.906 4.729 -6.374 1.00 95.25 91 PRO A C 1
ATOM 726 O O . PRO A 1 91 ? -8.822 4.078 -5.333 1.00 95.25 91 PRO A O 1
ATOM 729 N N . ARG A 1 92 ? -10.058 5.158 -6.885 1.00 95.50 92 ARG A N 1
ATOM 730 C CA . ARG A 1 92 ? -11.348 4.596 -6.497 1.00 95.50 92 ARG A CA 1
ATOM 731 C C . ARG A 1 92 ? -11.621 3.358 -7.338 1.00 95.50 92 ARG A C 1
ATOM 733 O O . ARG A 1 92 ? -11.219 3.308 -8.503 1.00 95.50 92 ARG A O 1
ATOM 740 N N . TRP A 1 93 ? -12.302 2.391 -6.748 1.00 95.75 93 TRP A N 1
ATOM 741 C CA . TRP A 1 93 ? -12.723 1.161 -7.408 1.00 95.75 93 TRP A CA 1
ATOM 742 C C . TRP A 1 93 ? -14.239 1.127 -7.367 1.00 95.75 93 TRP A C 1
ATOM 744 O O . TRP A 1 93 ? -14.786 1.125 -6.275 1.00 95.75 93 TRP A O 1
ATOM 754 N N . GLU A 1 94 ? -14.904 1.156 -8.526 1.00 92.38 94 GLU A N 1
ATOM 755 C CA . GLU A 1 94 ? -16.379 1.216 -8.579 1.00 92.38 94 GLU A CA 1
ATOM 756 C C . GLU A 1 94 ? -16.921 2.398 -7.742 1.00 92.38 94 GLU A C 1
ATOM 758 O O . GLU A 1 94 ? -17.830 2.250 -6.935 1.00 92.38 94 GLU A O 1
ATOM 763 N N . ASP A 1 95 ? -16.272 3.565 -7.870 1.00 90.62 95 ASP A N 1
ATOM 764 C CA . ASP A 1 95 ? -16.499 4.797 -7.090 1.00 90.62 95 ASP A CA 1
ATOM 765 C C . ASP A 1 95 ? -16.232 4.711 -5.569 1.00 90.62 95 ASP A C 1
ATOM 767 O O . ASP A 1 95 ? -16.218 5.731 -4.864 1.00 90.62 95 ASP A O 1
ATOM 771 N N . GLU A 1 96 ? -15.868 3.535 -5.061 1.00 93.06 96 GLU A N 1
ATOM 772 C CA . GLU A 1 96 ? -15.529 3.290 -3.662 1.00 93.06 96 GLU A CA 1
ATOM 773 C C . GLU A 1 96 ? -14.068 3.658 -3.337 1.00 93.06 96 GLU A C 1
ATOM 775 O O . GLU A 1 96 ? -13.124 3.340 -4.069 1.00 93.06 96 GLU A O 1
ATOM 780 N N . ALA A 1 97 ? -13.864 4.320 -2.194 1.00 93.81 97 ALA A N 1
ATOM 781 C CA . ALA A 1 97 ? -12.542 4.589 -1.632 1.00 93.81 97 ALA A CA 1
ATOM 782 C C . ALA A 1 97 ? -12.132 3.449 -0.688 1.00 93.81 97 ALA A C 1
ATOM 784 O O . ALA A 1 97 ? -12.362 3.511 0.522 1.00 93.81 97 ALA A O 1
ATOM 785 N N . LEU A 1 98 ? -11.515 2.408 -1.246 1.00 96.94 98 LEU A N 1
ATOM 786 C CA . LEU A 1 98 ? -11.052 1.268 -0.458 1.00 96.94 98 LEU A CA 1
ATOM 787 C C . LEU A 1 98 ? -9.925 1.667 0.520 1.00 96.94 98 LEU A C 1
ATOM 789 O O . LEU A 1 98 ? -9.097 2.534 0.201 1.00 96.94 98 LEU A O 1
ATOM 793 N N . PRO A 1 99 ? -9.810 0.994 1.684 1.00 96.94 99 PRO A N 1
ATOM 794 C CA . PRO A 1 99 ? -8.602 1.054 2.501 1.00 96.94 99 PRO A CA 1
ATOM 795 C C . PRO A 1 99 ? -7.392 0.726 1.633 1.00 96.94 99 PRO A C 1
ATOM 797 O O . PRO A 1 99 ? -7.439 -0.193 0.817 1.00 96.94 99 PRO A O 1
ATOM 800 N N . SER A 1 100 ? -6.324 1.499 1.771 1.00 97.31 100 SER A N 1
ATOM 801 C CA . SER A 1 100 ? -5.270 1.540 0.765 1.00 97.31 100 SER A CA 1
ATOM 802 C C . SER A 1 100 ? -3.884 1.433 1.387 1.00 97.31 100 SER A C 1
ATOM 804 O O . SER A 1 100 ? -3.580 2.138 2.351 1.00 97.31 100 SER A O 1
ATOM 806 N N . VAL A 1 101 ? -3.032 0.590 0.801 1.00 96.50 101 VAL A N 1
ATOM 807 C CA . VAL A 1 101 ? -1.602 0.478 1.129 1.00 96.50 101 VAL A CA 1
ATOM 808 C C . VAL A 1 101 ? -0.782 0.782 -0.118 1.00 96.50 101 VAL A C 1
ATOM 810 O O . VAL A 1 101 ? -0.938 0.118 -1.139 1.00 96.50 101 VAL A O 1
ATOM 813 N N . ALA A 1 102 ? 0.115 1.759 -0.036 1.00 96.38 102 ALA A N 1
ATOM 814 C CA . ALA A 1 102 ? 0.982 2.181 -1.129 1.00 96.38 102 ALA A CA 1
ATOM 815 C C . ALA A 1 102 ? 2.450 1.878 -0.803 1.00 96.38 102 ALA A C 1
ATOM 817 O O . ALA A 1 102 ? 3.015 2.441 0.135 1.00 96.38 102 ALA A O 1
ATOM 818 N N . LEU A 1 103 ? 3.085 1.010 -1.588 1.00 95.75 103 LEU A N 1
ATOM 819 C CA . LEU A 1 103 ? 4.484 0.609 -1.456 1.00 95.75 103 LEU A CA 1
ATOM 820 C C . LEU A 1 103 ? 5.354 1.382 -2.468 1.00 95.75 103 LEU A C 1
ATOM 822 O O . LEU A 1 103 ? 5.421 0.984 -3.631 1.00 95.75 103 LEU A O 1
ATOM 826 N N . PRO A 1 104 ? 6.022 2.479 -2.067 1.00 94.81 104 PRO A N 1
ATOM 827 C CA . PRO A 1 104 ? 6.904 3.221 -2.966 1.00 94.81 104 PRO A CA 1
ATOM 828 C C . PRO A 1 104 ? 8.209 2.464 -3.235 1.00 94.81 104 PRO A C 1
ATOM 830 O O . PRO A 1 104 ? 8.618 1.600 -2.451 1.00 94.81 104 PRO A O 1
ATOM 833 N N . ALA A 1 105 ? 8.939 2.859 -4.275 1.00 93.25 105 ALA A N 1
ATOM 834 C CA . ALA A 1 105 ? 10.267 2.339 -4.591 1.00 93.25 105 ALA A CA 1
ATOM 835 C C . ALA A 1 105 ? 11.260 2.669 -3.468 1.00 93.25 105 ALA A C 1
ATOM 837 O O . ALA A 1 105 ? 12.009 1.808 -3.004 1.00 93.25 105 ALA A O 1
ATOM 838 N N . LYS A 1 106 ? 11.190 3.892 -2.929 1.00 91.38 106 LYS A N 1
ATOM 839 C CA . LYS A 1 106 ? 12.025 4.372 -1.817 1.00 91.38 106 LYS A CA 1
ATOM 840 C C . LYS A 1 106 ? 11.175 4.945 -0.683 1.00 91.38 106 LYS A C 1
ATOM 842 O O . LYS A 1 106 ? 10.090 5.468 -0.907 1.00 91.38 106 LYS A O 1
ATOM 847 N N . GLY A 1 107 ? 11.696 4.866 0.540 1.00 92.94 107 GLY A N 1
ATOM 848 C CA . GLY A 1 107 ? 11.045 5.418 1.728 1.00 92.94 107 GLY A CA 1
ATOM 849 C C . GLY A 1 107 ? 9.990 4.499 2.346 1.00 92.94 107 GLY A C 1
ATOM 850 O O . GLY A 1 107 ? 10.070 3.276 2.252 1.00 92.94 107 GLY A O 1
ATOM 851 N N . ARG A 1 108 ? 9.029 5.113 3.035 1.00 95.19 108 ARG A N 1
ATOM 852 C CA . ARG A 1 108 ? 8.026 4.457 3.888 1.00 95.19 108 ARG A CA 1
ATOM 853 C C . ARG A 1 108 ? 6.728 4.198 3.129 1.00 95.19 108 ARG A C 1
ATOM 855 O O . ARG A 1 108 ? 6.379 4.983 2.242 1.00 95.19 108 ARG A O 1
ATOM 862 N N . ILE A 1 109 ? 6.019 3.127 3.482 1.00 95.62 109 ILE A N 1
ATOM 863 C CA . ILE A 1 109 ? 4.734 2.796 2.848 1.00 95.62 109 ILE A CA 1
ATOM 864 C C . ILE A 1 109 ? 3.662 3.771 3.309 1.00 95.62 109 ILE A C 1
ATOM 866 O O . ILE A 1 109 ? 3.676 4.169 4.470 1.00 95.62 109 ILE A O 1
ATOM 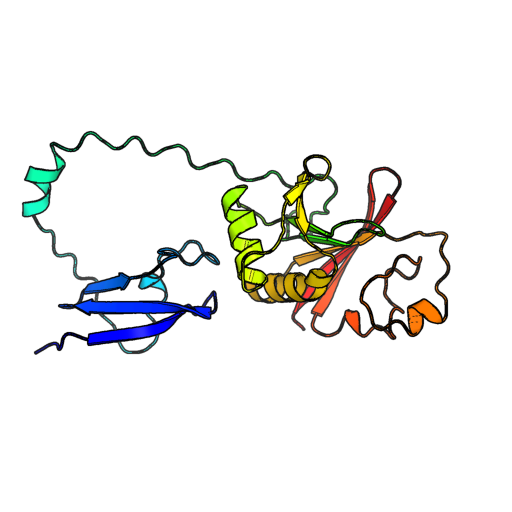870 N N . GLY A 1 110 ? 2.758 4.139 2.408 1.00 95.25 110 GLY A N 1
ATOM 871 C CA . GLY A 1 110 ? 1.578 4.938 2.716 1.00 95.25 110 GLY A CA 1
ATOM 872 C C . GLY A 1 110 ? 0.400 4.046 3.092 1.00 95.25 110 GLY A C 1
ATOM 873 O O . GLY A 1 110 ? 0.199 3.001 2.477 1.00 95.25 110 GLY A O 1
ATOM 874 N N . VAL A 1 111 ? -0.382 4.457 4.082 1.00 95.94 111 VAL A N 1
ATOM 875 C CA . VAL A 1 111 ? -1.597 3.779 4.536 1.00 95.94 111 VAL A CA 1
ATOM 876 C C . VAL A 1 111 ? -2.713 4.806 4.665 1.00 95.94 111 VAL A C 1
ATOM 878 O O . VAL A 1 111 ? -2.551 5.847 5.307 1.00 95.94 111 VAL A O 1
ATOM 881 N N . TRP A 1 112 ? -3.864 4.496 4.076 1.00 96.25 112 TRP A N 1
ATOM 882 C CA . TRP A 1 112 ? -5.094 5.262 4.241 1.00 96.25 112 TRP A CA 1
ATOM 883 C C . TRP A 1 112 ? -6.276 4.331 4.526 1.00 96.25 112 TRP A C 1
ATOM 885 O O . TRP A 1 112 ? -6.296 3.178 4.104 1.00 96.25 112 TRP A O 1
ATOM 895 N N . LEU A 1 113 ? -7.259 4.843 5.260 1.00 93.56 113 LEU A N 1
ATOM 896 C CA . LEU A 1 113 ? -8.406 4.129 5.805 1.00 93.56 113 LEU A CA 1
ATOM 897 C C . LEU A 1 113 ? -9.612 5.063 5.669 1.00 93.56 113 LEU A C 1
ATOM 899 O O . LEU A 1 113 ? -9.497 6.231 6.053 1.00 93.56 113 LEU A O 1
ATOM 903 N N . PRO A 1 114 ? -10.751 4.572 5.171 1.00 90.38 114 PRO A N 1
ATOM 904 C CA . PRO A 1 114 ? -11.947 5.387 5.028 1.00 90.38 114 PRO A CA 1
ATOM 905 C C . PRO A 1 114 ? -12.537 5.773 6.385 1.00 90.38 114 PRO A C 1
ATOM 907 O O . PRO A 1 114 ? -12.478 5.003 7.347 1.00 90.38 114 PRO A O 1
ATOM 910 N N . GLU A 1 115 ? -13.132 6.968 6.440 1.00 86.69 115 GLU A N 1
ATOM 911 C CA . GLU A 1 115 ? -13.956 7.444 7.564 1.00 86.69 115 GLU A CA 1
ATOM 912 C C . GLU A 1 115 ? -13.241 7.438 8.928 1.00 86.69 115 GLU A C 1
ATOM 914 O O . GLU A 1 115 ? -13.843 7.210 9.984 1.00 86.69 115 GLU A O 1
ATOM 919 N N . LYS A 1 116 ? -11.926 7.672 8.925 1.00 87.56 116 LYS A N 1
ATOM 920 C CA . LYS A 1 116 ? -11.117 7.800 10.141 1.00 87.56 116 LYS A CA 1
ATOM 921 C C . LYS A 1 116 ? -10.556 9.208 10.261 1.00 87.56 116 LYS A C 1
ATOM 923 O O . LYS A 1 116 ? -10.114 9.814 9.292 1.00 87.56 116 LYS A O 1
ATOM 928 N N . SER A 1 117 ? -10.572 9.731 11.483 1.00 87.94 117 SER A N 1
ATOM 929 C CA . SER A 1 117 ? -9.762 10.897 11.846 1.00 87.94 117 SER A CA 1
ATOM 930 C C . SER A 1 117 ? -8.287 10.506 11.992 1.00 87.94 117 SER A C 1
ATOM 932 O O . SER A 1 117 ? -7.975 9.332 12.199 1.00 87.94 117 SER A O 1
ATOM 934 N N . HIS A 1 118 ? -7.383 11.493 12.000 1.00 86.69 118 HIS A N 1
ATOM 935 C CA . HIS A 1 118 ? -5.941 11.288 12.227 1.00 86.69 118 HIS A CA 1
ATOM 936 C C . HIS A 1 118 ? -5.629 10.348 13.389 1.00 86.69 118 HIS A C 1
ATOM 938 O O . HIS A 1 118 ? -4.865 9.400 13.236 1.00 86.69 118 HIS A O 1
ATOM 944 N N . ARG A 1 119 ? -6.247 10.587 14.549 1.00 86.31 119 ARG A N 1
ATOM 945 C CA . ARG A 1 119 ? -6.016 9.760 15.734 1.00 86.31 119 ARG A CA 1
ATOM 946 C C . ARG A 1 119 ? -6.463 8.317 15.513 1.00 86.31 119 ARG A C 1
ATOM 948 O O . ARG A 1 119 ? -5.718 7.398 15.818 1.00 86.31 119 ARG A O 1
ATOM 955 N N . GLN A 1 120 ? -7.667 8.129 14.975 1.00 86.62 120 GLN A N 1
ATOM 956 C CA . GLN A 1 120 ? -8.216 6.792 14.747 1.00 86.62 120 GLN A CA 1
ATOM 957 C C . GLN A 1 120 ? -7.399 6.008 13.724 1.00 86.62 120 GLN A C 1
ATOM 959 O O . GLN A 1 120 ? -7.293 4.796 13.847 1.00 86.62 120 GLN A O 1
ATOM 964 N N . HIS A 1 121 ? -6.816 6.685 12.736 1.00 88.69 121 HIS A N 1
ATOM 965 C CA . HIS A 1 121 ? -5.870 6.068 11.815 1.00 88.69 121 HIS A CA 1
ATOM 966 C C . HIS A 1 121 ? -4.644 5.503 12.525 1.00 88.69 121 HIS A C 1
ATOM 968 O O . HIS A 1 121 ? -4.333 4.333 12.330 1.00 88.69 121 HIS A O 1
ATOM 974 N N . GLY A 1 122 ? -3.960 6.327 13.325 1.00 86.31 122 GLY A N 1
ATOM 975 C CA . GLY A 1 122 ? -2.758 5.912 14.050 1.00 86.31 122 GLY A CA 1
ATOM 976 C C . GLY A 1 122 ? -3.047 4.750 15.000 1.00 86.31 122 GLY A C 1
ATOM 977 O O . GLY A 1 122 ? -2.391 3.715 14.914 1.00 86.31 122 GLY A O 1
ATOM 978 N N . ASP A 1 123 ? -4.106 4.878 15.808 1.00 86.69 123 ASP A N 1
ATOM 979 C CA . ASP A 1 123 ? -4.557 3.827 16.733 1.00 86.69 123 ASP A CA 1
ATOM 980 C C . ASP A 1 123 ? -4.841 2.505 15.986 1.00 86.69 123 ASP A C 1
ATOM 982 O O . ASP A 1 123 ? -4.541 1.416 16.474 1.00 86.69 123 ASP A O 1
ATOM 986 N N . PHE A 1 124 ? -5.405 2.587 14.777 1.00 86.75 124 PHE A N 1
ATOM 987 C CA . PHE A 1 124 ? -5.722 1.417 13.963 1.00 86.75 124 PHE A CA 1
ATOM 988 C C . PHE A 1 124 ? -4.478 0.772 13.335 1.00 86.75 124 PHE A C 1
ATOM 990 O O . PHE A 1 124 ? -4.391 -0.453 13.252 1.00 86.75 124 PHE A O 1
ATOM 997 N N . VAL A 1 125 ? -3.505 1.577 12.908 1.00 87.75 125 VAL A N 1
ATOM 998 C CA . VAL A 1 125 ? -2.213 1.082 12.412 1.00 87.75 125 VAL A CA 1
ATOM 999 C C . VAL A 1 125 ? -1.456 0.344 13.518 1.00 87.75 125 VAL A C 1
ATOM 1001 O O . VAL A 1 125 ? -0.958 -0.754 13.270 1.00 87.75 125 VAL A O 1
ATOM 1004 N N . ASP A 1 126 ? -1.424 0.901 14.732 1.00 87.06 126 ASP A N 1
ATOM 1005 C CA . ASP A 1 126 ? -0.812 0.257 15.901 1.00 87.06 126 ASP A CA 1
ATOM 1006 C C . ASP A 1 126 ? -1.489 -1.085 16.221 1.00 87.06 126 ASP A C 1
ATOM 1008 O O . ASP A 1 126 ? -0.827 -2.104 16.430 1.00 87.06 126 ASP A O 1
ATOM 1012 N N . LEU A 1 127 ? -2.823 -1.115 16.188 1.00 83.38 127 LEU A N 1
ATOM 1013 C CA . LEU A 1 127 ? -3.594 -2.335 16.414 1.00 83.38 127 LEU A CA 1
ATOM 1014 C C . LEU A 1 127 ? -3.266 -3.428 15.390 1.00 83.38 127 LEU A C 1
ATOM 1016 O O . LEU A 1 127 ? -2.982 -4.563 15.770 1.00 83.38 127 LEU A O 1
ATOM 1020 N N . LEU A 1 128 ? -3.300 -3.104 14.092 1.00 84.62 128 LEU A N 1
ATOM 1021 C CA . LEU A 1 128 ? -3.032 -4.085 13.035 1.00 84.62 128 LEU A CA 1
ATOM 1022 C C . LEU A 1 128 ? -1.628 -4.689 13.125 1.00 84.62 128 LEU A C 1
ATOM 1024 O O . LEU A 1 128 ? -1.413 -5.810 12.660 1.00 84.62 128 LEU A O 1
ATOM 1028 N N . LEU A 1 129 ? -0.687 -3.943 13.696 1.00 85.25 129 LEU A N 1
ATOM 1029 C CA . LEU A 1 129 ? 0.710 -4.332 13.824 1.00 85.25 129 LEU A CA 1
ATOM 1030 C C . LEU A 1 129 ? 1.077 -4.868 15.210 1.00 85.25 129 LEU A C 1
ATOM 1032 O O . LEU A 1 129 ? 2.241 -5.189 15.443 1.00 85.25 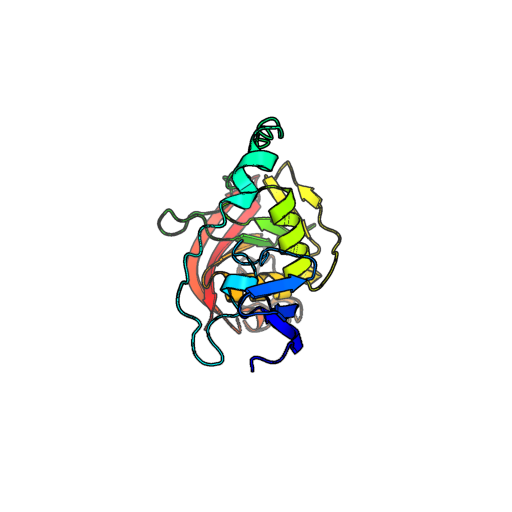129 LEU A O 1
ATOM 1036 N N . GLY A 1 130 ? 0.090 -5.046 16.092 1.00 80.56 130 GLY A N 1
ATOM 1037 C CA . GLY A 1 130 ? 0.265 -5.713 17.380 1.00 80.56 130 GLY A CA 1
ATOM 1038 C C . GLY A 1 130 ? 1.018 -4.882 18.419 1.00 80.56 130 GLY A C 1
ATOM 1039 O O . GLY A 1 130 ? 1.629 -5.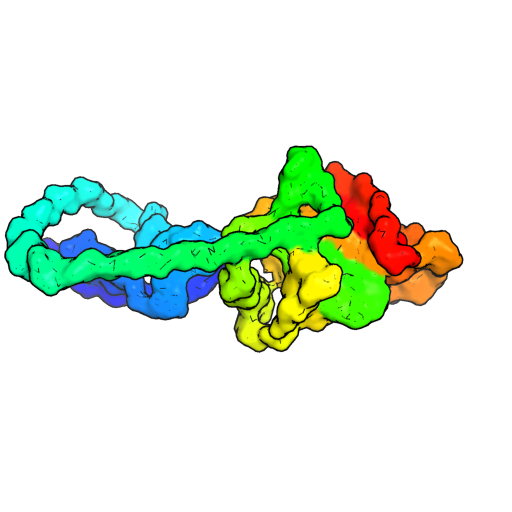450 19.323 1.00 80.56 130 GLY A O 1
ATOM 1040 N N . GLY A 1 131 ? 1.000 -3.553 18.307 1.00 81.00 131 GLY A N 1
ATOM 1041 C CA . GLY A 1 131 ? 1.649 -2.665 19.265 1.00 81.00 131 GLY A CA 1
ATOM 1042 C C . GLY A 1 131 ? 1.943 -1.288 18.688 1.00 81.00 131 GLY A C 1
ATOM 1043 O O . GLY A 1 131 ? 1.690 -1.018 17.519 1.00 81.00 131 GLY A O 1
ATOM 1044 N N . ARG A 1 132 ? 2.513 -0.406 19.518 1.00 82.31 132 ARG A N 1
ATOM 1045 C CA . ARG A 1 132 ? 2.949 0.911 19.043 1.00 82.31 132 ARG A CA 1
ATOM 1046 C C . ARG A 1 132 ? 4.052 0.742 18.014 1.00 82.31 132 ARG A C 1
ATOM 1048 O O . ARG A 1 132 ? 5.153 0.306 18.356 1.00 82.31 132 ARG A O 1
ATOM 1055 N N . VAL A 1 133 ? 3.772 1.142 16.787 1.00 88.31 133 VAL A N 1
ATOM 1056 C CA . VAL A 1 133 ? 4.775 1.213 15.734 1.00 88.31 133 VAL A CA 1
ATOM 1057 C C . VAL A 1 133 ? 5.152 2.659 15.481 1.00 88.31 133 VAL A C 1
ATOM 1059 O O . VAL A 1 133 ? 4.376 3.587 15.696 1.00 88.31 133 VAL A O 1
ATOM 1062 N N . ALA A 1 134 ? 6.370 2.870 14.991 1.00 89.56 134 ALA A N 1
ATOM 1063 C CA . ALA A 1 134 ? 6.743 4.175 14.480 1.00 89.56 134 ALA A CA 1
ATOM 1064 C C . ALA A 1 134 ? 5.929 4.432 13.206 1.00 89.56 134 ALA A C 1
ATOM 1066 O O . ALA A 1 134 ? 6.295 3.940 12.135 1.00 89.56 134 ALA A O 1
ATOM 1067 N N . HIS A 1 135 ? 4.835 5.182 13.323 1.00 91.88 135 HIS A N 1
ATOM 1068 C CA . HIS A 1 135 ? 4.064 5.743 12.219 1.00 91.88 135 HIS A CA 1
ATOM 1069 C C . HIS A 1 135 ? 4.128 7.271 12.259 1.00 91.88 135 HIS A C 1
ATOM 1071 O O . HIS A 1 135 ? 4.329 7.880 13.308 1.00 91.88 135 HIS A O 1
ATOM 1077 N N . SER A 1 136 ? 4.039 7.906 11.095 1.00 92.69 136 SER A N 1
ATOM 1078 C CA . SER A 1 136 ? 4.027 9.366 10.997 1.00 92.69 136 SER A CA 1
ATOM 1079 C C . SER A 1 136 ? 3.139 9.813 9.854 1.00 92.69 136 SER A C 1
ATOM 1081 O O . SER A 1 136 ? 3.086 9.161 8.814 1.00 92.69 136 SER A O 1
ATOM 1083 N N . TRP A 1 137 ? 2.446 10.928 10.039 1.00 92.06 137 TRP A N 1
ATOM 1084 C CA . TRP A 1 137 ? 1.671 11.540 8.972 1.00 92.06 137 TRP A CA 1
ATOM 1085 C C . TRP A 1 137 ? 2.595 12.094 7.880 1.00 92.06 137 TRP A C 1
ATOM 1087 O O . TRP A 1 137 ? 3.554 12.803 8.180 1.00 92.06 137 TRP A O 1
ATOM 1097 N N . ASP A 1 138 ? 2.295 11.770 6.625 1.00 91.44 138 ASP A N 1
ATOM 1098 C CA . ASP A 1 138 ? 2.939 12.320 5.437 1.00 91.44 138 ASP A CA 1
ATOM 1099 C C . ASP A 1 138 ? 1.982 13.346 4.804 1.00 91.44 138 ASP A C 1
ATOM 1101 O O . ASP A 1 138 ? 0.998 12.945 4.170 1.00 91.44 138 ASP A O 1
ATOM 1105 N N . PRO A 1 139 ? 2.213 14.659 5.004 1.00 89.00 139 PRO A N 1
ATOM 1106 C CA . PRO A 1 139 ? 1.314 15.693 4.502 1.00 89.00 139 PRO A CA 1
ATOM 1107 C C . PRO A 1 139 ? 1.337 15.784 2.978 1.00 89.00 139 PRO A C 1
ATOM 1109 O O . PRO A 1 139 ? 0.308 16.068 2.372 1.00 89.00 139 PRO A O 1
ATOM 1112 N N . ASP A 1 140 ? 2.472 15.471 2.355 1.00 88.12 140 ASP A N 1
ATOM 1113 C CA . ASP A 1 140 ? 2.626 15.537 0.910 1.00 88.12 140 ASP A CA 1
ATOM 1114 C C . ASP A 1 140 ? 1.776 14.469 0.230 1.00 88.12 140 ASP A C 1
ATOM 1116 O O . ASP A 1 140 ? 1.204 14.718 -0.828 1.00 88.12 140 ASP A O 1
ATOM 1120 N N . ARG A 1 141 ? 1.687 13.274 0.815 1.00 88.50 141 ARG A N 1
ATOM 1121 C CA . ARG A 1 141 ? 0.885 12.162 0.281 1.00 88.50 141 ARG A CA 1
ATOM 1122 C C . ARG A 1 141 ? -0.497 12.038 0.919 1.00 88.50 141 ARG A C 1
ATOM 1124 O O . ARG A 1 141 ? -1.258 11.164 0.501 1.00 88.50 141 ARG A O 1
ATOM 1131 N N . ALA A 1 142 ? -0.811 12.896 1.889 1.00 90.12 142 ALA A N 1
ATOM 1132 C CA . ALA A 1 142 ? -2.037 12.881 2.681 1.00 90.12 142 ALA A CA 1
ATOM 1133 C C . ALA A 1 142 ? -2.358 11.492 3.273 1.00 90.12 142 ALA A C 1
ATOM 1135 O O . ALA A 1 142 ? -3.501 11.034 3.261 1.00 90.12 142 ALA A O 1
ATOM 1136 N N . CYS A 1 143 ? -1.346 10.786 3.782 1.00 92.44 143 CYS A N 1
ATOM 1137 C CA . CYS A 1 143 ? -1.520 9.442 4.335 1.00 92.44 143 CYS A CA 1
ATOM 1138 C C . CYS A 1 143 ? -0.586 9.177 5.519 1.00 92.44 143 CYS A C 1
ATOM 1140 O O . CYS A 1 143 ? 0.429 9.847 5.696 1.00 92.44 143 CYS A O 1
ATOM 1142 N N . TRP A 1 144 ? -0.886 8.151 6.315 1.00 93.50 144 TRP A N 1
ATOM 1143 C CA . TRP A 1 144 ? 0.039 7.686 7.347 1.00 93.50 144 TRP A CA 1
ATOM 1144 C C . TRP A 1 144 ? 1.176 6.886 6.729 1.00 93.50 144 TRP A C 1
ATOM 1146 O O . TRP A 1 144 ? 0.965 6.129 5.788 1.00 93.50 144 TRP A O 1
ATOM 1156 N N . SER A 1 145 ? 2.380 7.033 7.270 1.00 95.00 145 SER A N 1
ATOM 1157 C CA . SER A 1 145 ? 3.576 6.360 6.787 1.00 95.00 145 SER A CA 1
ATOM 1158 C C . SER A 1 145 ? 4.146 5.383 7.812 1.00 95.00 145 SER A C 1
ATOM 1160 O O . SER A 1 145 ? 4.343 5.731 8.979 1.00 95.00 145 SER A O 1
ATOM 1162 N N . VAL A 1 146 ? 4.472 4.169 7.371 1.00 95.12 146 VAL A N 1
ATOM 1163 C CA . VAL A 1 146 ? 5.038 3.083 8.198 1.00 95.12 146 VAL A CA 1
ATOM 1164 C C . VAL A 1 146 ? 6.228 2.403 7.520 1.00 95.12 146 VAL A C 1
ATOM 1166 O O . VAL A 1 146 ? 6.476 2.604 6.328 1.00 95.12 146 VAL A O 1
ATOM 1169 N N . SER A 1 147 ? 7.019 1.637 8.282 1.00 94.88 147 SER A N 1
ATOM 1170 C CA . SER A 1 147 ? 8.131 0.864 7.705 1.00 94.88 147 SER A CA 1
ATOM 1171 C C . SER A 1 147 ? 7.629 -0.095 6.622 1.00 94.88 147 SER A C 1
ATOM 1173 O O . SER A 1 147 ? 6.529 -0.641 6.724 1.00 94.88 147 SER A O 1
ATOM 1175 N N . LYS A 1 148 ? 8.462 -0.339 5.606 1.00 93.62 148 LYS A N 1
ATOM 1176 C CA . LYS A 1 148 ? 8.192 -1.338 4.566 1.00 93.62 148 LYS A CA 1
ATOM 1177 C C . LYS A 1 148 ? 8.058 -2.748 5.124 1.00 93.62 148 LYS A C 1
ATOM 1179 O O . LYS A 1 148 ? 7.224 -3.486 4.614 1.00 93.62 148 LYS A O 1
ATOM 1184 N N . ASP A 1 149 ? 8.771 -3.071 6.203 1.00 91.44 149 ASP A N 1
ATOM 1185 C CA . ASP A 1 149 ? 8.716 -4.384 6.874 1.00 91.44 149 ASP A CA 1
ATOM 1186 C C . ASP A 1 149 ? 7.302 -4.773 7.327 1.00 91.44 149 ASP A C 1
ATOM 1188 O O . ASP A 1 149 ? 6.976 -5.949 7.468 1.00 91.44 149 ASP A O 1
ATOM 1192 N N . HIS A 1 150 ? 6.421 -3.785 7.489 1.00 92.69 150 HIS A N 1
ATOM 1193 C CA . HIS A 1 150 ? 5.030 -3.991 7.867 1.00 92.69 150 HIS A CA 1
ATOM 1194 C C . HIS A 1 150 ? 4.092 -4.259 6.688 1.00 92.69 150 HIS A C 1
ATOM 1196 O O . HIS A 1 150 ? 2.915 -4.528 6.918 1.00 92.69 150 HIS A O 1
ATOM 1202 N N . PHE A 1 151 ? 4.568 -4.202 5.440 1.00 92.44 151 PHE A N 1
ATOM 1203 C CA . PHE A 1 151 ? 3.718 -4.264 4.250 1.00 92.44 151 PHE A CA 1
ATOM 1204 C C . PHE A 1 151 ? 2.805 -5.498 4.238 1.00 92.44 151 PHE A C 1
ATOM 1206 O O . PHE A 1 151 ? 1.591 -5.361 4.086 1.00 92.44 151 PHE A O 1
ATOM 1213 N N . ILE A 1 152 ? 3.361 -6.694 4.454 1.00 90.31 152 ILE A N 1
ATOM 1214 C CA . ILE A 1 152 ? 2.580 -7.941 4.453 1.00 90.31 152 ILE A CA 1
ATOM 1215 C C . ILE A 1 152 ? 1.597 -7.982 5.626 1.00 90.31 152 ILE A C 1
ATOM 1217 O O . ILE A 1 152 ? 0.424 -8.289 5.427 1.00 90.31 152 ILE A O 1
ATOM 1221 N N . ALA A 1 153 ? 2.049 -7.629 6.833 1.00 90.44 153 ALA A N 1
ATOM 1222 C CA . ALA A 1 153 ? 1.211 -7.647 8.029 1.00 90.44 153 ALA A CA 1
ATOM 1223 C C . ALA A 1 153 ? 0.025 -6.673 7.918 1.00 90.44 153 ALA A C 1
ATOM 1225 O O . ALA A 1 153 ? -1.107 -7.053 8.216 1.00 90.44 153 ALA A O 1
ATOM 1226 N N . LEU A 1 154 ? 0.261 -5.456 7.414 1.00 92.81 154 LEU A N 1
ATOM 1227 C CA . LEU A 1 154 ? -0.786 -4.461 7.172 1.00 92.81 154 LEU A CA 1
ATOM 1228 C C . LEU A 1 154 ? -1.755 -4.905 6.089 1.00 92.81 154 LEU A C 1
ATOM 1230 O O . LEU A 1 154 ? -2.959 -4.855 6.308 1.00 92.81 154 LEU A O 1
ATOM 1234 N N . THR A 1 155 ? -1.247 -5.369 4.947 1.00 93.88 155 THR A N 1
ATOM 1235 C CA . THR A 1 155 ? -2.087 -5.835 3.834 1.00 93.88 155 THR A CA 1
ATOM 1236 C C . THR A 1 155 ? -3.002 -6.967 4.305 1.00 93.88 155 THR A C 1
ATOM 1238 O O . THR A 1 155 ? -4.215 -6.896 4.124 1.00 93.88 155 THR A O 1
ATOM 1241 N N . ALA A 1 156 ? -2.448 -7.963 5.004 1.00 90.75 156 ALA A N 1
ATOM 1242 C CA . ALA A 1 156 ? -3.219 -9.072 5.554 1.00 90.75 156 ALA A CA 1
ATOM 1243 C C . ALA A 1 156 ? -4.215 -8.619 6.637 1.00 90.75 156 ALA A C 1
ATOM 1245 O O . ALA A 1 156 ? -5.349 -9.091 6.664 1.00 90.75 156 ALA A O 1
ATOM 1246 N N . GLY A 1 157 ? -3.818 -7.705 7.527 1.00 91.44 157 GLY A N 1
ATOM 1247 C CA . GLY A 1 157 ? -4.691 -7.160 8.568 1.00 91.44 157 GLY A CA 1
ATOM 1248 C C . GLY A 1 157 ? -5.870 -6.366 8.005 1.00 91.44 157 GLY A C 1
ATOM 1249 O O . GLY A 1 157 ? -7.006 -6.552 8.441 1.00 91.44 157 GLY A O 1
ATOM 1250 N N . LEU A 1 158 ? -5.617 -5.537 6.992 1.00 94.19 158 LEU A N 1
ATOM 1251 C CA . LEU A 1 158 ? -6.655 -4.777 6.306 1.00 94.19 158 LEU A CA 1
ATOM 1252 C C . LEU A 1 158 ? -7.585 -5.690 5.511 1.00 94.19 158 LEU A C 1
ATOM 1254 O O . LEU A 1 158 ? -8.796 -5.532 5.614 1.00 94.19 158 LEU A O 1
ATOM 1258 N N . LEU A 1 159 ? -7.050 -6.682 4.795 1.00 94.25 159 LEU A N 1
ATOM 1259 C CA . LEU A 1 159 ? -7.862 -7.679 4.096 1.00 94.25 159 LEU A CA 1
ATOM 1260 C C . LEU A 1 159 ? -8.781 -8.442 5.050 1.00 94.25 159 LEU A C 1
ATOM 1262 O O . LEU A 1 159 ? -9.978 -8.528 4.792 1.00 94.25 159 LEU A O 1
ATOM 1266 N N . ARG A 1 160 ? -8.256 -8.922 6.187 1.00 90.56 160 ARG A N 1
ATOM 1267 C CA . ARG A 1 160 ? -9.078 -9.580 7.216 1.00 90.56 160 ARG A CA 1
ATOM 1268 C C . ARG A 1 160 ? -10.188 -8.673 7.747 1.00 90.56 160 ARG A C 1
ATOM 1270 O O . ARG A 1 160 ? -11.260 -9.163 8.075 1.00 90.56 160 ARG A O 1
ATOM 1277 N N . ARG A 1 161 ? -9.940 -7.363 7.854 1.00 86.44 161 ARG A N 1
ATOM 1278 C CA . ARG A 1 161 ? -10.915 -6.412 8.405 1.00 86.44 161 ARG A CA 1
ATOM 1279 C C . ARG A 1 161 ? -11.982 -5.982 7.404 1.00 86.44 161 ARG A C 1
ATOM 1281 O O . ARG A 1 161 ? -13.140 -5.827 7.798 1.00 86.44 161 ARG A O 1
ATOM 1288 N N . TYR A 1 162 ? -11.561 -5.656 6.189 1.00 91.94 162 TYR A N 1
ATOM 1289 C CA . TYR A 1 162 ? -12.365 -4.928 5.210 1.00 91.94 162 TYR A CA 1
ATOM 1290 C C . TYR A 1 162 ? -12.824 -5.807 4.046 1.00 91.94 162 TYR A C 1
ATOM 1292 O O . TYR A 1 162 ? -13.705 -5.398 3.302 1.00 91.94 162 TYR A O 1
ATOM 1300 N N . GLY A 1 163 ? -12.244 -6.997 3.861 1.00 94.25 163 GLY A N 1
ATOM 1301 C CA . GLY A 1 163 ? -12.597 -7.927 2.783 1.00 94.25 163 GLY A CA 1
ATOM 1302 C C . GLY A 1 163 ? -12.146 -7.484 1.387 1.00 94.25 163 GLY A C 1
ATOM 1303 O O . GLY A 1 163 ? -11.918 -8.330 0.531 1.00 94.25 163 GLY A O 1
ATOM 1304 N N . ARG A 1 164 ? -11.953 -6.184 1.154 1.00 96.69 164 ARG A N 1
ATOM 1305 C CA . ARG A 1 164 ? -11.361 -5.612 -0.059 1.00 96.69 164 ARG A CA 1
ATOM 1306 C C . ARG A 1 164 ? -10.464 -4.443 0.301 1.00 96.69 164 ARG A C 1
ATOM 1308 O O . ARG A 1 164 ? -10.810 -3.633 1.163 1.00 96.69 164 ARG A O 1
ATOM 1315 N N . ILE A 1 165 ? -9.318 -4.349 -0.360 1.00 97.88 165 ILE A N 1
ATOM 1316 C CA . ILE A 1 165 ? -8.386 -3.231 -0.190 1.00 97.88 165 ILE A CA 1
ATOM 1317 C C . ILE A 1 165 ? -7.763 -2.846 -1.531 1.00 97.88 165 ILE A C 1
ATOM 1319 O O . ILE A 1 165 ? -7.720 -3.639 -2.471 1.00 97.88 165 ILE A O 1
ATOM 1323 N N . SER A 1 166 ? -7.222 -1.635 -1.595 1.00 98.06 166 SER A N 1
ATOM 1324 C CA . SER A 1 166 ? -6.394 -1.167 -2.701 1.00 98.06 166 SER A CA 1
ATOM 1325 C C . SER A 1 166 ? -4.916 -1.319 -2.343 1.00 98.06 166 SER A C 1
ATOM 1327 O O . SER A 1 166 ? -4.458 -0.840 -1.304 1.00 98.06 166 SER A O 1
ATOM 1329 N N . VAL A 1 167 ? -4.138 -1.967 -3.203 1.00 96.94 167 VAL A N 1
ATOM 1330 C CA . VAL A 1 167 ? -2.692 -2.117 -3.028 1.00 96.94 167 VAL A CA 1
ATOM 1331 C C . VAL A 1 167 ? -1.968 -1.463 -4.192 1.00 96.94 167 VAL A C 1
ATOM 1333 O O . VAL A 1 167 ? -2.041 -1.929 -5.327 1.00 96.94 167 VAL A O 1
ATOM 1336 N N . GLY A 1 168 ? -1.255 -0.383 -3.896 1.00 96.12 168 GLY A N 1
ATOM 1337 C CA . GLY A 1 168 ? -0.426 0.357 -4.837 1.00 96.12 168 GLY A CA 1
ATOM 1338 C C . GLY A 1 168 ? 1.038 -0.023 -4.702 1.00 96.12 168 GLY A C 1
ATOM 1339 O O . GLY A 1 168 ? 1.548 -0.172 -3.592 1.00 96.12 168 GLY A O 1
ATOM 1340 N N . ARG A 1 169 ? 1.742 -0.139 -5.823 1.00 94.88 169 ARG A N 1
ATOM 1341 C CA . ARG A 1 169 ? 3.204 -0.252 -5.858 1.00 94.88 169 ARG A CA 1
ATOM 1342 C C . ARG A 1 169 ? 3.767 0.695 -6.887 1.00 94.88 169 ARG A C 1
ATOM 1344 O O . ARG A 1 169 ? 3.274 0.733 -8.011 1.00 94.88 169 ARG A O 1
ATOM 1351 N N . GLU A 1 170 ? 4.814 1.404 -6.516 1.00 96.44 170 GLU A N 1
ATOM 1352 C CA . GLU A 1 170 ? 5.609 2.128 -7.495 1.00 96.44 170 GLU A CA 1
ATOM 1353 C C . GLU A 1 170 ? 6.376 1.128 -8.366 1.00 96.44 170 GLU A C 1
ATOM 1355 O O . GLU A 1 170 ? 6.899 0.129 -7.865 1.00 96.44 170 GLU A O 1
ATOM 1360 N N . PHE A 1 171 ? 6.440 1.396 -9.664 1.00 96.81 171 PHE A N 1
ATOM 1361 C CA . PHE A 1 171 ? 7.254 0.643 -10.605 1.00 96.81 171 PHE A CA 1
ATOM 1362 C C . PHE A 1 171 ? 7.911 1.586 -11.614 1.00 96.81 171 PHE A C 1
ATOM 1364 O O . PHE A 1 171 ? 7.473 2.717 -11.805 1.00 96.81 171 PHE A O 1
ATOM 1371 N N . ASP A 1 172 ? 8.958 1.106 -12.265 1.00 96.25 172 ASP A N 1
ATOM 1372 C CA . ASP A 1 172 ? 9.627 1.753 -13.379 1.00 96.25 172 ASP A CA 1
ATOM 1373 C C . ASP A 1 172 ? 9.329 0.945 -14.647 1.00 96.25 172 ASP A C 1
ATOM 1375 O O . ASP A 1 172 ? 9.643 -0.245 -14.754 1.00 96.25 172 ASP A O 1
ATOM 1379 N N . SER A 1 173 ? 8.664 1.586 -15.606 1.00 93.81 173 SER A N 1
ATOM 1380 C CA . SER A 1 173 ? 8.312 0.976 -16.889 1.00 93.81 173 SER A CA 1
ATOM 1381 C C . SER A 1 173 ? 9.534 0.657 -17.761 1.00 93.81 173 SER A C 1
ATOM 1383 O O . SER A 1 173 ? 9.444 -0.243 -18.596 1.00 93.81 173 SER A O 1
ATOM 1385 N N . GLY A 1 174 ? 10.669 1.327 -17.539 1.00 95.25 174 GLY A N 1
ATOM 1386 C CA . GLY A 1 174 ? 11.950 1.065 -18.194 1.00 95.25 174 GLY A CA 1
ATOM 1387 C C . GLY A 1 174 ? 12.818 0.018 -17.488 1.00 95.25 174 GLY A C 1
ATOM 1388 O O . GLY A 1 174 ? 13.730 -0.533 -18.105 1.00 95.25 174 GLY A O 1
ATOM 1389 N N . GLU A 1 175 ? 12.543 -0.315 -16.221 1.00 95.75 175 GLU A N 1
ATOM 1390 C CA . GLU A 1 175 ? 13.302 -1.337 -15.494 1.00 95.75 175 GLU A CA 1
ATOM 1391 C C . GLU A 1 175 ? 12.851 -2.748 -15.911 1.00 95.75 175 GLU A C 1
ATOM 1393 O O . GLU A 1 175 ? 11.781 -3.238 -15.527 1.00 95.75 175 GLU A O 1
ATOM 1398 N N . ALA A 1 176 ? 13.681 -3.436 -16.697 1.00 95.88 176 ALA A N 1
ATOM 1399 C CA . ALA A 1 176 ? 13.413 -4.800 -17.139 1.00 95.88 176 ALA A CA 1
ATOM 1400 C C . ALA A 1 176 ? 13.412 -5.805 -15.970 1.00 95.88 176 ALA A C 1
ATOM 1402 O O . ALA A 1 176 ? 14.268 -5.785 -15.083 1.00 95.88 176 ALA A O 1
ATOM 1403 N N . CYS A 1 177 ? 12.466 -6.747 -15.997 1.00 95.94 177 CYS A N 1
ATOM 1404 C CA . CYS A 1 177 ? 12.421 -7.841 -15.030 1.00 95.94 177 CYS A CA 1
ATOM 1405 C C . CYS A 1 177 ? 13.627 -8.774 -15.201 1.00 95.94 177 CYS A C 1
ATOM 1407 O O . CYS A 1 177 ? 13.819 -9.367 -16.261 1.00 95.94 177 CYS A O 1
ATOM 1409 N N . ASN A 1 178 ? 14.417 -8.945 -14.143 1.00 94.31 178 ASN A N 1
ATOM 1410 C CA . ASN A 1 178 ? 15.645 -9.740 -14.167 1.00 94.31 178 ASN A CA 1
ATOM 1411 C C . ASN A 1 178 ? 15.543 -10.993 -13.261 1.00 94.31 178 ASN A C 1
ATOM 1413 O O . ASN A 1 178 ? 14.565 -11.159 -12.521 1.00 94.31 178 ASN A O 1
ATOM 1417 N N . PRO A 1 179 ? 16.520 -11.923 -13.310 1.00 95.62 179 PRO A N 1
ATOM 1418 C CA . PRO A 1 179 ? 16.535 -13.095 -12.430 1.00 95.62 179 PRO A CA 1
ATOM 1419 C C . PRO A 1 179 ? 16.525 -12.765 -10.930 1.00 95.62 179 PRO A C 1
ATOM 1421 O O . PRO A 1 179 ? 15.939 -13.521 -10.163 1.00 95.62 179 PRO A O 1
ATOM 1424 N N . SER A 1 180 ? 17.113 -11.641 -10.504 1.00 93.94 180 SER A N 1
ATOM 1425 C CA . SER A 1 180 ? 17.098 -11.224 -9.093 1.00 93.94 180 SER A CA 1
ATOM 1426 C C . SER A 1 180 ? 15.672 -10.947 -8.610 1.00 93.94 180 SER A C 1
ATOM 1428 O O . SER A 1 180 ? 15.260 -11.490 -7.590 1.00 93.94 180 SER A O 1
ATOM 1430 N N . CYS A 1 181 ? 14.867 -10.217 -9.392 1.00 94.25 181 CYS A N 1
ATOM 1431 C CA . CYS A 1 181 ? 13.441 -10.025 -9.107 1.00 94.25 181 CYS A CA 1
ATOM 1432 C C . CYS A 1 181 ? 12.688 -11.363 -9.045 1.00 94.25 181 CYS A C 1
ATOM 1434 O O . CYS A 1 181 ? 11.965 -11.642 -8.087 1.00 94.25 181 CYS A O 1
ATOM 1436 N N . ARG A 1 182 ? 12.885 -12.234 -10.040 1.00 94.06 182 ARG A N 1
ATOM 1437 C CA . ARG A 1 182 ? 12.180 -13.525 -10.101 1.00 94.06 182 ARG A CA 1
ATOM 1438 C C . ARG A 1 182 ? 12.501 -14.448 -8.926 1.00 94.06 182 ARG A C 1
ATOM 1440 O O . ARG A 1 182 ? 11.625 -15.192 -8.498 1.00 94.06 182 ARG A O 1
ATOM 1447 N N . ASN A 1 183 ? 13.710 -14.349 -8.379 1.00 94.62 183 ASN A N 1
ATOM 1448 C CA . ASN A 1 183 ? 14.192 -15.162 -7.260 1.00 94.62 183 ASN A CA 1
ATOM 1449 C C . ASN A 1 183 ? 14.152 -14.430 -5.904 1.00 94.62 183 ASN A C 1
ATOM 1451 O O . ASN A 1 183 ? 14.655 -14.949 -4.904 1.00 94.62 183 ASN A O 1
ATOM 1455 N N . ALA A 1 184 ? 13.590 -13.221 -5.853 1.00 91.88 184 ALA A N 1
ATOM 1456 C CA . ALA A 1 184 ? 13.567 -12.410 -4.646 1.00 91.88 184 ALA A CA 1
ATOM 1457 C C . ALA A 1 184 ? 12.711 -13.047 -3.540 1.00 91.88 184 ALA A C 1
ATOM 1459 O O . ALA A 1 184 ? 11.658 -13.628 -3.793 1.00 91.88 184 ALA A O 1
ATOM 1460 N N . ARG A 1 185 ? 13.158 -12.893 -2.288 1.00 88.19 185 ARG A N 1
ATOM 1461 C CA . ARG A 1 185 ? 12.431 -13.365 -1.093 1.00 88.19 185 ARG A CA 1
ATOM 1462 C C . ARG A 1 185 ? 11.662 -12.264 -0.365 1.00 88.19 185 ARG A C 1
ATOM 1464 O O . ARG A 1 185 ? 10.729 -12.559 0.373 1.00 88.19 185 ARG A O 1
ATOM 1471 N N . ARG A 1 186 ? 12.076 -11.005 -0.530 1.00 86.56 186 ARG A N 1
ATOM 1472 C CA . ARG A 1 186 ? 11.360 -9.841 0.017 1.00 86.56 186 ARG A CA 1
ATOM 1473 C C . ARG A 1 186 ? 10.207 -9.454 -0.906 1.00 86.56 186 ARG A C 1
ATOM 1475 O O . ARG A 1 186 ? 10.124 -9.965 -2.013 1.00 86.56 186 ARG A O 1
ATOM 1482 N N . TYR A 1 187 ? 9.328 -8.554 -0.480 1.00 85.56 187 TYR A N 1
ATOM 1483 C CA . TYR A 1 187 ? 8.152 -8.117 -1.254 1.00 85.56 187 TYR A CA 1
ATOM 1484 C C . TYR A 1 187 ? 8.391 -6.824 -2.056 1.00 85.56 187 TYR A C 1
ATOM 1486 O O . TYR A 1 187 ? 7.488 -6.380 -2.767 1.00 85.56 187 TYR A O 1
ATOM 1494 N N . GLU A 1 188 ? 9.567 -6.191 -1.950 1.00 88.19 188 GLU A N 1
ATOM 1495 C CA . GLU A 1 188 ? 9.874 -5.007 -2.753 1.00 88.19 188 GLU A CA 1
ATOM 1496 C C . GLU A 1 188 ? 10.170 -5.383 -4.204 1.00 88.19 188 GLU A C 1
ATOM 1498 O O . GLU A 1 188 ? 11.073 -6.167 -4.488 1.00 88.19 188 GLU A O 1
ATOM 1503 N N . CYS A 1 189 ? 9.432 -4.772 -5.123 1.00 91.81 189 CYS A N 1
ATOM 1504 C CA . CYS A 1 189 ? 9.630 -4.914 -6.553 1.00 91.81 189 CYS A CA 1
ATOM 1505 C C . CYS A 1 189 ? 9.337 -3.577 -7.224 1.00 91.81 189 CYS A C 1
ATOM 1507 O O . CYS A 1 189 ? 8.241 -3.046 -7.050 1.00 91.81 189 CYS A O 1
ATOM 1509 N N . THR A 1 190 ? 10.286 -3.081 -8.015 1.00 95.06 190 THR A N 1
ATOM 1510 C CA . THR A 1 190 ? 10.143 -1.848 -8.800 1.00 95.06 190 THR A CA 1
ATOM 1511 C C . THR A 1 190 ? 10.164 -2.096 -10.304 1.00 95.06 190 THR A C 1
ATOM 1513 O O . THR A 1 190 ? 9.883 -1.171 -11.048 1.00 95.06 190 THR A O 1
ATOM 1516 N N . CYS A 1 191 ? 10.398 -3.328 -10.779 1.00 95.56 191 CYS A N 1
ATOM 1517 C CA . CYS A 1 191 ? 10.435 -3.568 -12.220 1.00 95.56 191 CYS A CA 1
ATOM 1518 C C . CYS A 1 191 ? 9.089 -3.389 -12.921 1.00 95.56 191 CYS A C 1
ATOM 1520 O O . CYS A 1 191 ? 8.015 -3.597 -12.346 1.00 95.56 191 CYS A O 1
ATOM 1522 N N . SER A 1 192 ? 9.177 -3.165 -14.230 1.00 95.38 192 SER A N 1
ATOM 1523 C CA . SER A 1 192 ? 8.084 -3.165 -15.215 1.00 95.38 192 SER A CA 1
ATOM 1524 C C . SER A 1 192 ? 7.151 -4.382 -15.139 1.00 95.38 192 SER A C 1
ATOM 1526 O O . SER A 1 192 ? 6.003 -4.324 -15.575 1.00 95.38 192 SER A O 1
ATOM 1528 N N . CYS A 1 193 ? 7.610 -5.471 -14.521 1.00 93.25 193 CYS A N 1
ATOM 1529 C CA . CYS A 1 193 ? 6.832 -6.657 -14.182 1.00 93.25 193 CYS A CA 1
ATOM 1530 C C . CYS A 1 193 ? 5.665 -6.395 -13.206 1.00 93.25 193 CYS A C 1
ATOM 1532 O O . CYS A 1 193 ? 4.777 -7.244 -13.086 1.00 93.25 193 CYS A O 1
ATOM 1534 N N . ARG A 1 194 ? 5.680 -5.268 -12.474 1.00 93.06 194 ARG A N 1
ATOM 1535 C CA . ARG A 1 194 ? 4.687 -4.882 -11.447 1.00 93.06 194 ARG A CA 1
ATOM 1536 C C . ARG A 1 194 ? 4.472 -5.980 -10.405 1.00 93.06 194 ARG A C 1
ATOM 1538 O O . ARG A 1 194 ? 3.358 -6.276 -9.990 1.00 93.06 194 ARG A O 1
ATOM 1545 N N . ALA A 1 195 ? 5.575 -6.623 -10.037 1.00 91.44 195 ALA A N 1
ATOM 1546 C CA . ALA A 1 195 ? 5.651 -7.768 -9.146 1.00 91.44 195 ALA A CA 1
ATOM 1547 C C . ALA A 1 195 ? 5.004 -9.078 -9.646 1.00 91.44 195 ALA A C 1
ATOM 1549 O O . ALA A 1 195 ? 5.144 -10.093 -8.973 1.00 91.44 195 ALA A O 1
ATOM 1550 N N . ARG A 1 196 ? 4.393 -9.154 -10.836 1.00 89.75 196 ARG A N 1
ATOM 1551 C CA . ARG A 1 196 ? 3.741 -10.400 -11.307 1.00 89.75 196 ARG A CA 1
ATOM 1552 C C . ARG A 1 196 ? 4.680 -11.610 -11.349 1.00 89.75 196 ARG A C 1
ATOM 1554 O O . ARG A 1 196 ? 4.279 -12.713 -11.002 1.00 89.75 196 ARG A O 1
ATOM 1561 N N . ASN A 1 197 ? 5.947 -11.375 -11.686 1.00 91.44 197 ASN A N 1
ATOM 1562 C CA . ASN A 1 197 ? 6.982 -12.412 -11.746 1.00 91.44 197 ASN A CA 1
ATOM 1563 C C . ASN A 1 197 ? 7.859 -12.471 -10.483 1.00 91.44 197 ASN A C 1
ATOM 1565 O O . ASN A 1 197 ? 8.770 -13.292 -10.405 1.00 91.44 197 ASN A O 1
ATOM 1569 N N . HIS A 1 198 ? 7.634 -11.577 -9.517 1.00 92.19 198 HIS A N 1
ATOM 1570 C CA . HIS A 1 198 ? 8.522 -11.359 -8.377 1.00 92.19 198 HIS A CA 1
ATOM 1571 C C . HIS A 1 198 ? 8.456 -12.510 -7.379 1.00 92.19 198 HIS A C 1
ATOM 1573 O O . HIS A 1 198 ? 7.364 -12.897 -6.959 1.00 92.19 198 HIS A O 1
ATOM 1579 N N . GLY A 1 199 ? 9.612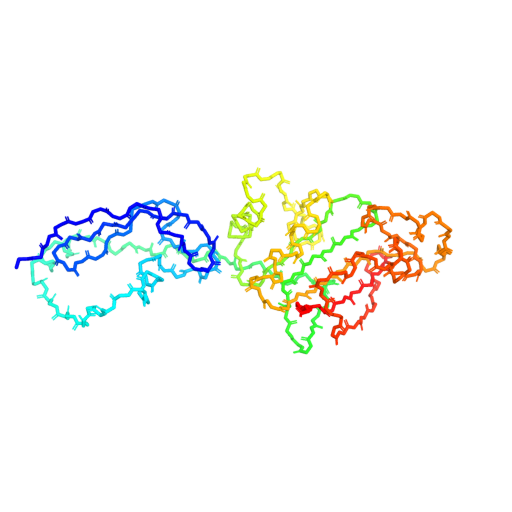 -13.071 -7.015 1.00 90.81 199 GLY A N 1
ATOM 1580 C CA . GLY A 1 199 ? 9.693 -14.239 -6.131 1.00 90.81 199 GLY A CA 1
ATOM 1581 C C . GLY A 1 199 ? 8.824 -15.414 -6.598 1.00 90.81 199 GLY A C 1
ATOM 1582 O O . GLY A 1 199 ? 8.153 -16.046 -5.778 1.00 90.81 199 GLY A O 1
ATOM 1583 N N . GLY A 1 200 ? 8.721 -15.625 -7.916 1.00 86.19 200 GLY A N 1
ATOM 1584 C CA . GLY A 1 200 ? 7.835 -16.623 -8.526 1.00 86.19 200 GLY A CA 1
ATOM 1585 C C . GLY A 1 200 ? 6.337 -16.374 -8.297 1.00 86.19 200 GLY A C 1
ATOM 1586 O O . GLY A 1 200 ? 5.558 -17.323 -8.270 1.00 86.19 200 GLY A O 1
ATOM 1587 N N . GLY A 1 201 ? 5.930 -15.124 -8.048 1.00 84.06 201 GLY A N 1
ATOM 1588 C CA . GLY A 1 201 ? 4.542 -14.742 -7.756 1.00 84.06 201 GLY A CA 1
ATOM 1589 C C . GLY A 1 201 ? 4.090 -15.055 -6.325 1.00 84.06 201 GLY A C 1
ATOM 1590 O O . GLY A 1 201 ? 2.922 -14.869 -5.987 1.00 84.06 201 GLY A O 1
ATOM 1591 N N . SER A 1 202 ? 4.998 -15.514 -5.457 1.00 81.69 202 SER A N 1
ATOM 1592 C CA . SER A 1 202 ? 4.672 -15.952 -4.093 1.00 81.69 202 SER A CA 1
ATOM 1593 C C . SER A 1 202 ? 4.077 -14.857 -3.208 1.00 81.69 202 SER A C 1
ATOM 1595 O O . SER A 1 202 ? 3.264 -15.164 -2.341 1.00 81.69 202 SER A O 1
ATOM 1597 N N . TRP A 1 203 ? 4.416 -13.590 -3.443 1.00 79.56 203 TRP A N 1
ATOM 1598 C CA . TRP A 1 203 ? 3.885 -12.475 -2.657 1.00 79.56 203 TRP A CA 1
ATOM 1599 C C . TRP A 1 203 ? 2.371 -12.267 -2.848 1.00 79.56 203 TRP A C 1
ATOM 1601 O O . TRP A 1 203 ? 1.748 -11.665 -1.983 1.00 79.56 203 TRP A O 1
ATOM 1611 N N . MET A 1 204 ? 1.778 -12.766 -3.943 1.00 79.75 204 MET A N 1
ATOM 1612 C CA . MET A 1 204 ? 0.326 -12.723 -4.191 1.00 79.75 204 MET A CA 1
ATOM 1613 C C . MET A 1 204 ? -0.433 -13.855 -3.486 1.00 79.75 204 MET A C 1
ATOM 1615 O O . MET A 1 204 ? -1.651 -13.960 -3.607 1.00 79.75 204 MET A O 1
ATOM 1619 N N . ARG A 1 205 ? 0.262 -14.756 -2.780 1.00 82.25 205 ARG A N 1
ATOM 1620 C CA . ARG A 1 205 ? -0.399 -15.843 -2.052 1.00 82.25 205 ARG A CA 1
ATOM 1621 C C . ARG A 1 205 ? -1.269 -15.258 -0.936 1.00 82.25 205 ARG A C 1
ATOM 1623 O O . ARG A 1 205 ? -0.775 -14.525 -0.088 1.00 82.25 205 ARG A O 1
ATOM 1630 N N . GLY A 1 206 ? -2.543 -15.647 -0.919 1.00 84.12 206 GLY A N 1
ATOM 1631 C CA . GLY A 1 206 ? -3.510 -15.269 0.118 1.00 84.12 206 GLY A CA 1
ATOM 1632 C C . GLY A 1 206 ? -4.542 -14.218 -0.301 1.00 84.12 206 GLY A C 1
ATOM 1633 O O . GLY A 1 206 ? -5.424 -13.911 0.496 1.00 84.12 206 GLY A O 1
ATOM 1634 N N . TRP A 1 207 ? -4.473 -13.694 -1.527 1.00 91.75 207 TRP A N 1
ATOM 1635 C CA . TRP A 1 207 ? -5.502 -12.810 -2.078 1.00 91.75 207 TRP A CA 1
ATOM 1636 C C . TRP A 1 207 ? -5.621 -12.935 -3.598 1.00 91.75 207 TRP A C 1
ATOM 1638 O O . TRP A 1 207 ? -4.675 -13.325 -4.284 1.00 91.75 207 TRP A O 1
ATOM 1648 N N . ASP A 1 208 ? -6.789 -12.576 -4.117 1.00 93.56 208 ASP A N 1
ATOM 1649 C CA . ASP A 1 208 ? -7.078 -12.459 -5.540 1.00 93.56 208 ASP A CA 1
ATOM 1650 C C . ASP A 1 208 ? -7.110 -11.005 -5.976 1.00 93.56 208 ASP A C 1
ATOM 1652 O O . ASP A 1 208 ? -7.587 -10.128 -5.255 1.00 93.56 208 ASP A O 1
ATOM 1656 N N . VAL A 1 209 ? -6.611 -10.761 -7.186 1.00 94.69 209 VAL A N 1
ATOM 1657 C CA . VAL A 1 209 ? -6.689 -9.457 -7.838 1.00 94.69 209 VAL A CA 1
ATOM 1658 C C . VAL A 1 209 ? -8.008 -9.381 -8.600 1.00 94.69 209 VAL A C 1
ATOM 1660 O O . VAL A 1 209 ? -8.205 -10.085 -9.584 1.00 94.69 209 VAL A O 1
ATOM 1663 N N . GLN A 1 210 ? -8.902 -8.519 -8.128 1.00 95.50 210 GLN A N 1
ATOM 1664 C CA . GLN A 1 210 ? -10.240 -8.299 -8.685 1.00 95.50 210 GLN A CA 1
ATOM 1665 C C . GLN A 1 210 ? -10.252 -7.174 -9.731 1.00 95.50 210 GLN A C 1
ATOM 1667 O O . GLN A 1 210 ? -11.172 -7.062 -10.533 1.00 95.50 210 GLN A O 1
ATOM 1672 N N . GLY A 1 211 ? -9.229 -6.319 -9.727 1.00 95.81 211 GLY A N 1
ATOM 1673 C CA . GLY A 1 211 ? -9.066 -5.256 -10.710 1.00 95.81 211 GLY A CA 1
ATOM 1674 C C . GLY A 1 211 ? -7.678 -4.642 -10.639 1.00 95.81 211 GLY A C 1
ATOM 1675 O O . GLY A 1 211 ? -7.045 -4.640 -9.583 1.00 95.81 211 GLY A O 1
ATOM 1676 N N . GLU A 1 212 ? -7.208 -4.103 -11.762 1.00 95.75 212 GLU A N 1
ATOM 1677 C CA . GLU A 1 212 ? -5.910 -3.440 -11.865 1.00 95.75 212 GLU A CA 1
ATOM 1678 C C . GLU A 1 212 ? -6.023 -2.116 -12.617 1.00 95.75 212 GLU A C 1
ATOM 1680 O O . GLU A 1 212 ? -6.805 -1.973 -13.554 1.00 95.75 212 GLU A O 1
ATOM 1685 N N . THR A 1 213 ? -5.204 -1.145 -12.228 1.00 96.31 213 THR A N 1
ATOM 1686 C CA . THR A 1 213 ? -5.038 0.106 -12.967 1.00 96.31 213 THR A CA 1
ATOM 1687 C C . THR A 1 213 ? -3.627 0.649 -12.778 1.00 96.31 213 THR A C 1
ATOM 1689 O O . THR A 1 213 ? -2.907 0.260 -11.856 1.00 96.31 213 THR A O 1
ATOM 1692 N N . THR A 1 214 ? -3.216 1.561 -13.651 1.00 96.19 214 THR A N 1
ATOM 1693 C CA . THR A 1 214 ? -1.956 2.291 -13.511 1.00 96.19 214 THR A CA 1
ATOM 1694 C C . THR A 1 214 ? -2.212 3.778 -13.398 1.00 96.19 214 THR A C 1
ATOM 1696 O O . THR A 1 214 ? -3.079 4.314 -14.085 1.00 96.19 214 THR A O 1
ATOM 1699 N N . ARG A 1 215 ? -1.432 4.460 -12.561 1.00 94.88 215 ARG A N 1
ATOM 1700 C CA . ARG A 1 215 ? -1.474 5.918 -12.421 1.00 94.88 215 ARG A CA 1
ATOM 1701 C C . ARG A 1 215 ? -0.069 6.488 -12.439 1.00 94.88 215 ARG A C 1
ATOM 1703 O O . ARG A 1 215 ? 0.846 5.870 -11.904 1.00 94.88 215 ARG A O 1
ATOM 1710 N N . ARG A 1 216 ? 0.079 7.680 -13.011 1.00 94.12 216 ARG A N 1
ATOM 1711 C CA . ARG A 1 216 ? 1.306 8.465 -12.908 1.00 94.12 216 ARG A CA 1
ATOM 1712 C C . ARG A 1 216 ? 1.066 9.599 -11.924 1.00 94.12 216 ARG A C 1
ATOM 1714 O O . ARG A 1 216 ? 0.229 10.455 -12.179 1.00 94.12 216 ARG A O 1
ATOM 1721 N N . GLU A 1 217 ? 1.790 9.590 -10.813 1.00 91.75 217 GLU A N 1
ATOM 1722 C CA . GLU A 1 217 ? 1.688 10.601 -9.757 1.00 91.75 217 GLU A CA 1
ATOM 1723 C C . GLU A 1 217 ? 3.079 11.169 -9.494 1.00 91.75 217 GLU A C 1
ATOM 1725 O O . GLU A 1 217 ? 4.016 10.417 -9.221 1.00 91.75 217 GLU A O 1
ATOM 1730 N N . ARG A 1 218 ? 3.230 12.496 -9.585 1.00 89.25 218 ARG A N 1
ATOM 1731 C CA . ARG A 1 218 ? 4.511 13.199 -9.344 1.00 89.25 218 ARG A CA 1
ATOM 1732 C C . ARG A 1 218 ? 5.694 12.583 -10.101 1.00 89.25 218 ARG A C 1
ATOM 1734 O O . ARG A 1 218 ? 6.781 12.408 -9.555 1.00 89.25 218 ARG A O 1
ATOM 1741 N N . GLY A 1 219 ? 5.457 12.213 -11.359 1.00 91.38 219 GLY A N 1
ATOM 1742 C CA . GLY A 1 219 ? 6.465 11.612 -12.236 1.00 91.38 219 GLY A CA 1
ATOM 1743 C C . GLY A 1 219 ? 6.814 10.151 -11.934 1.00 91.38 219 GLY A C 1
ATOM 1744 O O . GLY A 1 219 ? 7.715 9.622 -12.578 1.00 91.38 219 GLY A O 1
ATOM 1745 N N . ARG A 1 220 ? 6.116 9.495 -11.001 1.00 93.44 220 ARG A N 1
ATOM 1746 C CA . ARG A 1 220 ? 6.304 8.082 -10.646 1.00 93.44 220 ARG A CA 1
ATOM 1747 C C . ARG A 1 220 ? 5.146 7.249 -11.174 1.00 93.44 220 ARG A C 1
ATOM 1749 O O . ARG A 1 220 ? 3.993 7.667 -11.054 1.00 93.44 220 ARG A O 1
ATOM 1756 N N . ASP A 1 221 ? 5.446 6.074 -11.715 1.00 96.75 221 ASP A N 1
ATOM 1757 C CA . ASP A 1 221 ? 4.424 5.140 -12.179 1.00 96.75 221 ASP A CA 1
ATOM 1758 C C . ASP A 1 221 ? 4.000 4.211 -11.039 1.00 96.75 221 ASP A C 1
ATOM 1760 O O . ASP A 1 221 ? 4.819 3.671 -10.298 1.00 96.75 221 ASP A O 1
ATOM 1764 N N . TRP A 1 222 ? 2.692 4.030 -10.892 1.00 97.19 222 TRP A N 1
ATOM 1765 C CA . TRP A 1 222 ? 2.083 3.212 -9.854 1.00 97.19 222 TRP A CA 1
ATOM 1766 C C . TRP A 1 222 ? 1.186 2.153 -10.468 1.00 97.19 222 TRP A C 1
ATOM 1768 O O . TRP A 1 222 ? 0.332 2.460 -11.298 1.00 97.19 222 TRP A O 1
ATOM 1778 N N . SER A 1 223 ? 1.356 0.911 -10.029 1.00 96.50 223 SER A N 1
ATOM 1779 C CA . SER A 1 223 ? 0.457 -0.202 -10.303 1.00 96.50 223 SER A CA 1
ATOM 1780 C C . SER A 1 223 ? -0.448 -0.389 -9.101 1.00 96.50 223 SER A C 1
ATOM 1782 O O . SER A 1 223 ? 0.027 -0.710 -8.011 1.00 96.50 223 SER A O 1
ATOM 1784 N N . TRP A 1 224 ? -1.743 -0.205 -9.302 1.00 97.56 224 TRP A N 1
ATOM 1785 C CA . TRP A 1 224 ? -2.759 -0.350 -8.274 1.00 97.56 224 TRP A CA 1
ATOM 1786 C C . TRP A 1 224 ? -3.606 -1.586 -8.529 1.00 97.56 224 TRP A C 1
ATOM 1788 O O . TRP A 1 224 ? -3.992 -1.850 -9.666 1.00 97.56 224 TRP A O 1
ATOM 1798 N N . MET A 1 225 ? -3.907 -2.321 -7.465 1.00 96.81 225 MET A N 1
ATOM 1799 C CA . MET A 1 225 ? -4.722 -3.532 -7.495 1.00 96.81 225 MET A CA 1
ATOM 1800 C C . MET A 1 225 ? -5.840 -3.434 -6.461 1.00 96.81 225 MET A C 1
ATOM 1802 O O . MET A 1 225 ? -5.565 -3.144 -5.298 1.00 96.81 225 MET A O 1
ATOM 1806 N N . ASN A 1 226 ? -7.074 -3.720 -6.862 1.00 97.38 226 ASN A N 1
ATOM 1807 C CA . ASN A 1 226 ? -8.149 -4.085 -5.944 1.00 97.38 226 ASN A CA 1
ATOM 1808 C C . ASN A 1 226 ? -7.969 -5.563 -5.610 1.00 97.38 226 ASN A C 1
ATOM 1810 O O . ASN A 1 226 ? -7.999 -6.401 -6.514 1.00 97.38 226 ASN A O 1
ATOM 1814 N N . VAL A 1 227 ? -7.750 -5.871 -4.336 1.00 96.81 227 VAL A N 1
ATOM 1815 C CA . VAL A 1 227 ? -7.514 -7.240 -3.876 1.00 96.81 227 VAL A CA 1
ATOM 1816 C C . VAL A 1 227 ? -8.511 -7.648 -2.801 1.00 96.81 227 VAL A C 1
ATOM 1818 O O . VAL A 1 227 ? -8.907 -6.832 -1.967 1.00 96.81 227 VAL A O 1
ATOM 1821 N N . ALA A 1 228 ? -8.879 -8.925 -2.813 1.00 95.94 228 ALA A N 1
ATOM 1822 C CA . ALA A 1 228 ? -9.762 -9.567 -1.839 1.00 95.94 228 ALA A CA 1
ATOM 1823 C C . ALA A 1 228 ? -9.131 -10.881 -1.345 1.00 95.94 228 ALA A C 1
ATOM 1825 O O . ALA A 1 228 ? -8.305 -11.439 -2.068 1.00 95.94 228 ALA A O 1
ATOM 1826 N N . PRO A 1 229 ? -9.464 -11.393 -0.145 1.00 93.75 229 PRO A N 1
ATOM 1827 C CA . PRO A 1 229 ? -8.996 -12.702 0.299 1.00 93.75 229 PRO A CA 1
ATOM 1828 C C . PRO A 1 229 ? -9.336 -13.797 -0.717 1.00 93.75 229 PRO A C 1
ATOM 1830 O O . PRO A 1 229 ? -10.380 -13.734 -1.365 1.00 93.75 229 PRO A O 1
ATOM 1833 N N . ARG A 1 230 ? -8.435 -14.775 -0.830 1.00 87.19 230 ARG A N 1
ATOM 1834 C CA . ARG A 1 230 ? -8.689 -16.041 -1.527 1.00 87.19 230 ARG A CA 1
ATOM 1835 C C . ARG A 1 230 ? -9.522 -16.988 -0.679 1.00 87.19 230 ARG A C 1
ATOM 1837 O O . ARG A 1 230 ? -9.329 -16.955 0.558 1.00 87.19 230 ARG A O 1
#

pLDDT: mean 76.59, std 21.58, range [31.48, 98.06]

Foldseek 3Di:
DDDWDWDWFDQQPQQGGTWIWTQDPNDIDTDDPPQADLLPRHGSVVSVPDPDDDDDDDPDDDPVVVVVVVPDDPPPPDPDADAQDQQPQFDADVNHRFFEWAAELDDWIFTDDPPDHPVSQQVVVQSLVVHRFPWDQDVVRSTITHHPVCVLSVVVSSQSRPQKHKYKYWADLPAADDVCQLCDPGQRDHYNCLSCNGNPNVSCPFKDFPDWDWDQDPNIIMIMTIIGGD